Protein AF-A0ABD3C041-F1 (afdb_monomer)

Radius of gyration: 33.06 Å; Cα contacts (8 Å, |Δi|>4): 296; chains: 1; bounding box: 110×85×86 Å

Mean predicted aligned error: 18.18 Å

Foldseek 3Di:
DPPVVVCVVVVVCVCVVVVVVVVVVVCCVVPADDDDDVLLPDPDFQLDDDQDDPPDDDDCPVVVVVVVVVVVVVVVVVCVVVVVPPDPDDPVVVVVVPPPPPPPPDDPDDDPPPPDDDPDPPDDDDDDPPDDPPPPDDPVLLVVLLVVLVVPLQAAEEELDADDPQSVLVVVCVDPPNPVCVSNYHYDPGLQVGQEYEHRDWAWQVCLSSVLSSVVNHGPPHAYEDFEQCQCQNHVCNPDPPTTDGHNCVRDPHDYYQYDPHDHNVSVVVRSVVVSVVSSPDNPVVVVVVPDDPPDDDDDDDDDDDDDPRNSPPPPCVVVDDPPPPDPPPVPVVPVPDDDDDDDDDD

Solvent-accessible surface area (backbone atoms only — not comparable to full-atom values): 21945 Å² total; per-residue (Å²): 145,72,82,64,68,77,47,48,60,54,51,52,50,52,50,52,66,51,45,54,58,54,49,51,54,51,50,49,65,70,69,52,82,81,79,86,50,80,70,60,71,48,96,66,65,81,34,65,83,90,59,69,83,88,84,71,86,75,70,66,75,61,56,56,57,57,53,51,52,54,49,53,57,53,51,51,66,66,46,50,65,57,69,73,63,76,70,95,80,69,85,69,66,77,68,75,78,74,80,89,82,79,90,85,77,89,88,90,82,88,80,86,86,79,85,83,86,76,94,62,80,69,82,82,69,79,81,76,80,87,67,82,83,75,73,85,77,46,74,67,60,51,54,54,42,50,51,55,27,51,53,52,54,44,57,40,18,32,29,73,49,63,67,40,78,34,27,57,42,54,52,48,26,72,32,88,87,63,37,38,54,82,65,34,38,51,74,22,79,40,32,68,72,12,33,28,40,46,42,19,22,56,43,33,63,82,46,46,62,22,53,47,45,37,62,66,38,29,45,85,78,64,47,29,34,28,35,17,32,27,18,61,53,14,40,90,46,49,80,82,50,91,54,54,42,62,17,45,64,82,73,46,78,63,75,46,82,37,78,31,89,65,42,54,53,70,56,53,53,50,48,50,53,52,46,37,58,52,46,64,69,55,58,73,70,64,54,70,70,65,52,83,76,88,82,83,82,90,80,91,80,90,76,82,85,76,77,78,89,76,78,58,70,81,82,58,61,81,81,67,57,72,81,71,96,76,74,84,66,75,76,64,73,68,72,75,77,76,85,81,82,91,78,80,90,88,136

Secondary structure (DSSP, 8-state):
--SSHHHHHHHHHHHHHHHHHHHHHHHHHHHS-----TGGGSS-SSSSPP-S-S-----THHHHHHHHHHHHHHHHHHHHHHHTSS----GGGGSSSSSSSSSS-S-SSS-SSS-SS-----TTPPPP--S-------HHHHHHHHHHHHHHHHS--EE--B-STHHHHHHHHHSTTT-GGGGT-PPBSSTTT-SEEEEESPPBTTTHHHHHHHHHHSPSS-EEEEESHHHHT-GGGGTT-SSB-S-GGGTS--SEEE--SSPPHHHHHHHHHHHHHHHTT--HHHHHHTS--------------PPPS--S----TTS-PPP-S----TTSSSSSSS---------

InterPro domains:
  IPR000440 NADH:ubiquinone/plastoquinone oxidoreductase, chain 3 [PF00507] (23-104)
  IPR006137 NADH:ubiquinone oxidoreductase-like, 20kDa subunit [PF01058] (169-275)
  IPR006138 NADH-ubiquinone oxidoreductase, 20 Kd subunit [MF_01356] (129-280)
  IPR006138 NADH-ubiquinone oxidoreductase, 20 Kd subunit [PS01150] (247-263)
  IPR006138 NADH-ubiquinone oxidoreductase, 20 Kd subunit [TIGR01957] (139-281)
  IPR038430 NADH:ubiquinone oxidoreductase, subunit 3 superfamily [G3DSA:1.20.58.1610] (1-109)

Sequence (347 aa):
MFLLYEYDIFWTFLIISSLIPILAFFISGILAPIRKGPEKLSSYESGIEPMSDAWLQFRIRYYMFALVFVVFDVDTIFLYPWAMSFDVLGVSVFIEAGSIGVVLAPEYSDNKKKREKKIEKVMNSTEFPLLDRMAEISVISTTLNDLSNWSRLSSLWPLLYGTSCFFIEFASLIGSRFDFDRYGLVPGSSPRQADLILTAGTVTMKMAPSLVRLYEQMPEPKYVIAMGACTITGGMFSTDSYSTVRGVDKLIPVDVYLPGCPPKPEAVIDAITKLRKKISREIYEDRIRSQQANRCFTTNHKFLIGRSMNNGNYDQRFLYQPPSTSEIITKTFFKYKSSVSSQELVN

Structure (mmCIF, N/CA/C/O backbone):
data_AF-A0ABD3C041-F1
#
_entry.id   AF-A0ABD3C041-F1
#
loop_
_atom_site.group_PDB
_atom_site.id
_atom_site.type_symbol
_atom_site.label_atom_id
_atom_site.label_alt_id
_atom_site.label_comp_id
_atom_site.label_asym_id
_atom_site.label_entity_id
_atom_site.label_seq_id
_atom_site.pdbx_PDB_ins_code
_atom_site.Cartn_x
_atom_site.Cartn_y
_atom_site.Cartn_z
_atom_site.occupancy
_atom_site.B_iso_or_equiv
_atom_site.auth_seq_id
_atom_site.auth_comp_id
_atom_site.auth_asym_id
_atom_site.auth_atom_id
_atom_site.pdbx_PDB_model_num
ATOM 1 N N . MET A 1 1 ? -59.342 18.226 19.710 1.00 50.34 1 MET A N 1
ATOM 2 C CA . MET A 1 1 ? -58.202 17.580 20.398 1.00 50.34 1 MET A CA 1
ATOM 3 C C . MET A 1 1 ? -57.900 16.223 19.747 1.00 50.34 1 MET A C 1
ATOM 5 O O . MET A 1 1 ? -57.919 15.213 20.423 1.00 50.34 1 MET A O 1
ATOM 9 N N . PHE A 1 2 ? -57.685 16.184 18.423 1.00 50.22 2 PHE A N 1
ATOM 10 C CA . PHE A 1 2 ? -57.447 14.935 17.664 1.00 50.22 2 PHE A CA 1
ATOM 11 C C . PHE A 1 2 ? -56.412 15.089 16.526 1.00 50.22 2 PHE A C 1
ATOM 13 O O . PHE A 1 2 ? -56.090 14.109 15.876 1.00 50.22 2 PHE A O 1
ATOM 20 N N . LEU A 1 3 ? -55.848 16.287 16.308 1.00 55.06 3 LEU A N 1
ATOM 21 C CA . LEU A 1 3 ? -54.934 16.572 15.185 1.00 55.06 3 LEU A CA 1
ATOM 22 C C . LEU A 1 3 ? -53.435 16.475 15.526 1.00 55.06 3 LEU A C 1
ATOM 24 O O . LEU A 1 3 ? -52.605 16.681 14.652 1.00 55.06 3 LEU A O 1
ATOM 28 N N . LEU A 1 4 ? -53.067 16.188 16.780 1.00 56.75 4 LEU A N 1
ATOM 29 C CA . LEU A 1 4 ? -51.654 16.056 17.175 1.00 56.75 4 LEU A CA 1
ATOM 30 C C . LEU A 1 4 ? -51.144 14.607 17.120 1.00 56.75 4 LEU A C 1
ATOM 32 O O . LEU A 1 4 ? -49.948 14.401 16.961 1.00 56.75 4 LEU A O 1
ATOM 36 N N . TYR A 1 5 ? -52.039 13.614 17.165 1.00 61.41 5 TYR A N 1
ATOM 37 C CA . TYR A 1 5 ? -51.657 12.196 17.211 1.00 61.41 5 TYR A CA 1
ATOM 38 C C . TYR A 1 5 ? -51.121 11.674 15.864 1.00 61.41 5 TYR A C 1
ATOM 40 O O . TYR A 1 5 ? -50.285 10.777 15.832 1.00 61.41 5 TYR A O 1
ATOM 48 N N . GLU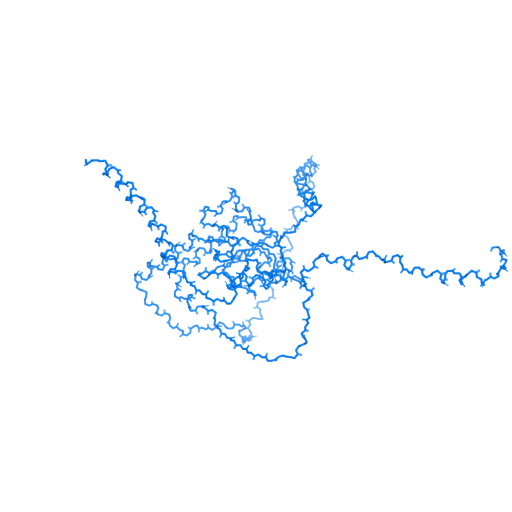 A 1 6 ? -51.542 12.266 14.739 1.00 62.31 6 GLU A N 1
ATOM 49 C CA . GLU A 1 6 ? -51.023 11.911 13.405 1.00 62.31 6 GLU A CA 1
ATOM 50 C C . GLU A 1 6 ? -49.579 12.393 13.180 1.00 62.31 6 GLU A C 1
ATOM 52 O O . GLU A 1 6 ? -48.851 11.808 12.379 1.00 62.31 6 GLU A O 1
ATOM 57 N N . TYR A 1 7 ? -49.125 13.406 13.927 1.00 70.69 7 TYR A N 1
ATOM 58 C CA . TYR A 1 7 ? -47.752 13.910 13.852 1.00 70.69 7 TYR A CA 1
ATOM 59 C C . TYR A 1 7 ? -46.801 13.244 14.857 1.00 70.69 7 TYR A C 1
ATOM 61 O O . TYR A 1 7 ? -45.589 13.347 14.679 1.00 70.69 7 TYR A O 1
ATOM 69 N N . ASP A 1 8 ? -47.298 12.518 15.864 1.00 75.75 8 ASP A N 1
ATOM 70 C CA . ASP A 1 8 ? -46.444 11.798 16.825 1.00 75.75 8 ASP A CA 1
ATOM 71 C C . ASP A 1 8 ? -45.598 10.719 16.135 1.00 75.75 8 ASP A C 1
ATOM 73 O O . ASP A 1 8 ? -44.418 10.542 16.443 1.00 75.75 8 ASP A O 1
ATOM 77 N N . ILE A 1 9 ? -46.158 10.039 15.130 1.00 80.00 9 ILE A N 1
ATOM 78 C CA . ILE A 1 9 ? -45.423 9.055 14.319 1.00 80.00 9 ILE A CA 1
ATOM 79 C C . ILE A 1 9 ? -44.320 9.746 13.501 1.00 80.00 9 ILE A C 1
ATOM 81 O O . ILE A 1 9 ? -43.208 9.236 13.387 1.00 80.00 9 ILE A O 1
ATOM 85 N N . PHE A 1 10 ? -44.592 10.942 12.977 1.00 82.19 10 PHE A N 1
ATOM 86 C CA . PHE A 1 10 ? -43.601 11.729 12.246 1.00 82.19 10 PHE A CA 1
ATOM 87 C C . PHE A 1 10 ? -42.461 12.204 13.160 1.00 82.19 10 PHE A C 1
ATOM 89 O O . PHE A 1 10 ? -41.290 12.055 12.812 1.00 82.19 10 PHE A O 1
ATOM 96 N N . TRP A 1 11 ? -42.775 12.715 14.355 1.00 83.38 11 TRP A N 1
ATOM 97 C CA . TRP A 1 11 ? -41.770 13.165 15.323 1.00 83.38 11 TRP A CA 1
ATOM 98 C C . TRP A 1 11 ? -40.943 12.016 15.894 1.00 83.38 11 TRP A C 1
ATOM 100 O O . TRP A 1 11 ? -39.727 12.145 16.008 1.00 83.38 11 TRP A O 1
ATOM 110 N N . THR A 1 12 ? -41.562 10.874 16.199 1.00 84.88 12 THR A N 1
ATOM 111 C CA . THR A 1 12 ? -40.830 9.678 16.645 1.00 84.88 12 THR A CA 1
ATOM 112 C C . THR A 1 12 ? -39.899 9.154 15.555 1.00 84.88 12 THR A C 1
ATOM 114 O O . THR A 1 12 ? -38.737 8.867 15.842 1.00 84.88 12 THR A O 1
ATOM 117 N N . PHE A 1 13 ? -40.345 9.117 14.296 1.00 84.44 13 PHE A N 1
ATOM 118 C CA . PHE A 1 13 ? -39.495 8.741 13.167 1.00 84.44 13 PHE A CA 1
ATOM 119 C C . PHE A 1 13 ? -38.336 9.727 12.957 1.00 84.44 13 PHE A C 1
ATOM 121 O O . PHE A 1 13 ? -37.200 9.303 12.754 1.00 84.44 13 PHE A O 1
ATOM 128 N N . LEU A 1 14 ? -38.583 11.036 13.071 1.00 86.56 14 LEU A N 1
ATOM 129 C CA . LEU A 1 14 ? -37.559 12.078 12.931 1.00 86.56 14 LEU A CA 1
ATOM 130 C C . LEU A 1 14 ? -36.522 12.010 14.062 1.00 86.56 14 LEU A C 1
ATOM 132 O O . LEU A 1 14 ? -35.322 12.116 13.805 1.00 86.56 14 LEU A O 1
ATOM 136 N N . ILE A 1 15 ? -36.963 11.760 15.298 1.00 89.88 15 ILE A N 1
ATOM 137 C CA . ILE A 1 15 ? -36.075 11.560 16.448 1.00 89.88 15 ILE A CA 1
ATOM 138 C C . ILE A 1 15 ? -35.223 10.309 16.242 1.00 89.88 15 ILE A C 1
ATOM 140 O O . ILE A 1 15 ? -34.007 10.397 16.370 1.00 89.88 15 ILE A O 1
ATOM 144 N N . ILE A 1 16 ? -35.813 9.171 15.867 1.00 88.69 16 ILE A N 1
ATOM 145 C CA . ILE A 1 16 ? -35.070 7.922 15.633 1.00 88.69 16 ILE A CA 1
ATOM 146 C C . ILE A 1 16 ? -34.082 8.087 14.467 1.00 88.69 16 ILE A C 1
ATOM 148 O O . ILE A 1 16 ? -32.908 7.744 14.603 1.00 88.69 16 ILE A O 1
ATOM 152 N N . SER A 1 17 ? -34.519 8.678 13.352 1.00 86.31 17 SER A N 1
ATOM 153 C CA . SER A 1 17 ? -33.684 8.914 12.168 1.00 86.31 17 SER A CA 1
ATOM 154 C C . SER A 1 17 ? -32.540 9.896 12.422 1.00 86.31 17 SER A C 1
ATOM 156 O O . SER A 1 17 ? -31.523 9.811 11.740 1.00 86.31 17 SER A O 1
ATOM 158 N N . SER A 1 18 ? -32.689 10.823 13.370 1.00 88.50 18 SER A N 1
ATOM 159 C CA . SER A 1 18 ? -31.629 11.746 13.794 1.00 88.50 18 SER A CA 1
ATOM 160 C C . SER A 1 18 ? -30.710 11.114 14.847 1.00 88.50 18 SER A C 1
ATOM 162 O O . SER A 1 18 ? -29.492 11.279 14.804 1.00 88.50 18 SER A O 1
ATOM 164 N N . LEU A 1 19 ? -31.264 10.315 15.762 1.00 92.81 19 LEU A N 1
ATOM 165 C CA . LEU A 1 19 ? -30.516 9.674 16.841 1.00 92.81 19 LEU A CA 1
ATOM 166 C C . LEU A 1 19 ? -29.529 8.628 16.312 1.00 92.81 19 LEU A C 1
ATOM 168 O O . LEU A 1 19 ? -28.408 8.555 16.805 1.00 92.81 19 LEU A O 1
ATOM 172 N N . ILE A 1 20 ? -29.920 7.842 15.303 1.00 87.94 20 ILE A N 1
ATOM 173 C CA . ILE A 1 20 ? -29.072 6.797 14.707 1.00 87.94 20 ILE A CA 1
ATOM 174 C C . ILE A 1 20 ? -27.725 7.355 14.200 1.00 87.94 20 ILE A C 1
ATOM 176 O O . ILE A 1 20 ? -26.688 6.852 14.641 1.00 87.94 20 ILE A O 1
ATOM 180 N N . PRO A 1 21 ? -27.672 8.390 13.335 1.00 83.25 21 PRO A N 1
ATOM 181 C CA . PRO A 1 21 ? -26.401 8.947 12.881 1.00 83.25 21 PRO A CA 1
ATOM 182 C C . PRO A 1 21 ? -25.626 9.623 14.017 1.00 83.25 21 PRO A C 1
ATOM 184 O O . PRO A 1 21 ? -24.414 9.439 14.101 1.00 83.25 21 PRO A O 1
ATOM 187 N N . ILE A 1 22 ? -26.295 10.340 14.931 1.00 90.06 22 ILE A N 1
ATOM 188 C CA . ILE A 1 22 ? -25.631 10.977 16.083 1.00 90.06 22 ILE A CA 1
ATOM 189 C C . ILE A 1 22 ? -24.928 9.926 16.948 1.00 90.06 22 ILE A C 1
ATOM 191 O O . ILE A 1 22 ? -23.762 10.093 17.311 1.00 90.06 22 ILE A O 1
ATOM 195 N N . LEU A 1 23 ? -25.612 8.820 17.241 1.00 88.62 23 LEU A N 1
ATOM 196 C CA . LEU A 1 23 ? -25.070 7.723 18.032 1.00 88.62 23 LEU A CA 1
ATOM 197 C C . LEU A 1 23 ? -23.920 7.022 17.296 1.00 88.62 23 LEU A C 1
ATOM 199 O O . LEU A 1 23 ? -22.900 6.730 17.915 1.00 88.62 23 LEU A O 1
ATOM 203 N N . ALA A 1 24 ? -24.036 6.811 15.982 1.00 79.81 24 ALA A N 1
ATOM 204 C CA . ALA A 1 24 ? -22.970 6.226 15.169 1.00 79.81 24 ALA A CA 1
ATOM 205 C C . ALA A 1 24 ? -21.692 7.088 15.183 1.00 79.81 24 ALA A C 1
ATOM 207 O O . ALA A 1 24 ? -20.600 6.565 15.413 1.00 79.81 24 ALA A O 1
ATOM 208 N N . PHE A 1 25 ? -21.820 8.411 15.025 1.00 80.31 25 PHE A N 1
ATOM 209 C CA . PHE A 1 25 ? -20.687 9.338 15.125 1.00 80.31 25 PHE A CA 1
ATOM 210 C C . PHE A 1 25 ? -20.085 9.369 16.535 1.00 80.31 25 PHE A C 1
ATOM 212 O O . PHE A 1 25 ? -18.862 9.385 16.678 1.00 80.31 25 PHE A O 1
ATOM 219 N N . PHE A 1 26 ? -20.920 9.333 17.578 1.00 87.12 26 PHE A N 1
ATOM 220 C CA . PHE A 1 26 ? -20.460 9.352 18.968 1.00 87.12 26 PHE A CA 1
ATOM 221 C C . PHE A 1 26 ? -19.706 8.067 19.348 1.00 87.12 26 PHE A C 1
ATOM 223 O O . PHE A 1 26 ? -18.612 8.132 19.908 1.00 87.12 26 PHE A O 1
ATOM 230 N N . ILE A 1 27 ? -20.242 6.899 18.978 1.00 80.81 27 ILE A N 1
ATOM 231 C CA . ILE A 1 27 ? -19.600 5.593 19.193 1.00 80.81 27 ILE A CA 1
ATOM 232 C C . ILE A 1 27 ? -18.288 5.517 18.410 1.00 80.81 27 ILE A C 1
ATOM 234 O O . ILE A 1 27 ? -17.272 5.117 18.975 1.00 80.81 27 ILE A O 1
ATOM 238 N N . SER A 1 28 ? -18.274 5.954 17.146 1.00 71.88 28 SER A N 1
ATOM 239 C CA . SER A 1 28 ? -17.042 6.001 16.355 1.00 71.88 28 SER A CA 1
ATOM 240 C C . SER A 1 28 ? -15.997 6.920 16.987 1.00 71.88 28 SER A C 1
ATOM 242 O O . SER A 1 28 ? -14.820 6.578 16.977 1.00 71.88 28 SER A O 1
ATOM 244 N N . GLY A 1 29 ? -16.398 8.061 17.553 1.00 70.88 29 GLY A N 1
ATOM 245 C CA . GLY A 1 29 ? -15.483 8.980 18.233 1.00 70.88 29 GLY A CA 1
ATOM 246 C C . GLY A 1 29 ? -14.856 8.397 19.504 1.00 70.88 29 GLY A C 1
ATOM 247 O O . GLY A 1 29 ? -13.710 8.718 19.811 1.00 70.88 29 GLY A O 1
ATOM 248 N N . ILE A 1 30 ? -15.581 7.531 20.220 1.00 76.94 30 ILE A N 1
ATOM 249 C CA . ILE A 1 30 ? -15.109 6.890 21.459 1.00 76.94 30 ILE A CA 1
ATOM 250 C C . ILE A 1 30 ? -14.284 5.629 21.177 1.00 76.94 30 ILE A C 1
ATOM 252 O O . ILE A 1 30 ? -13.261 5.421 21.827 1.00 76.94 30 ILE A O 1
ATOM 256 N N . LEU A 1 31 ? -14.715 4.781 20.236 1.00 67.00 31 LEU A N 1
ATOM 257 C CA . LEU A 1 31 ? -14.040 3.514 19.929 1.00 67.00 31 LEU A CA 1
ATOM 258 C C . LEU A 1 31 ? -12.846 3.680 18.983 1.00 67.00 31 LEU A C 1
ATOM 260 O O . LEU A 1 31 ? -11.986 2.799 18.958 1.00 67.00 31 LEU A O 1
ATOM 264 N N . ALA A 1 32 ? -12.776 4.760 18.195 1.00 63.62 32 ALA A N 1
ATOM 265 C CA . ALA A 1 32 ? -11.677 4.944 17.257 1.00 63.62 32 ALA A CA 1
ATOM 266 C C . ALA A 1 32 ? -10.337 5.066 18.008 1.00 63.62 32 ALA A C 1
ATOM 268 O O . ALA A 1 32 ? -10.164 5.970 18.829 1.00 63.62 32 ALA A O 1
ATOM 269 N N . PRO A 1 33 ? -9.344 4.210 17.713 1.00 54.22 33 PRO A N 1
ATOM 270 C CA . PRO A 1 33 ? -8.029 4.312 18.326 1.00 54.22 33 PRO A CA 1
ATOM 271 C C . PRO A 1 33 ? -7.309 5.581 17.836 1.00 54.22 33 PRO A C 1
ATOM 273 O O . PRO A 1 33 ? -6.791 5.662 16.718 1.00 54.22 33 PRO A O 1
ATOM 276 N N . ILE A 1 34 ? -7.248 6.610 18.686 1.00 55.69 34 ILE A N 1
ATOM 277 C CA . ILE A 1 34 ? -6.547 7.865 18.385 1.00 55.69 34 ILE A CA 1
ATOM 278 C C . ILE A 1 34 ? -5.076 7.733 18.796 1.00 55.69 34 ILE A C 1
ATOM 280 O O . ILE A 1 34 ? -4.665 8.154 19.877 1.00 55.69 34 ILE A O 1
ATOM 284 N N . ARG A 1 35 ? -4.242 7.186 17.906 1.00 60.03 35 ARG A N 1
ATOM 285 C CA . ARG A 1 35 ? -2.782 7.319 18.038 1.00 60.03 35 ARG A CA 1
ATOM 286 C C . ARG A 1 35 ? -2.351 8.713 17.575 1.00 60.03 35 ARG A C 1
ATOM 288 O O . ARG A 1 35 ? -2.645 9.111 16.447 1.00 60.03 35 ARG A O 1
ATOM 295 N N . LYS A 1 36 ? -1.657 9.453 18.443 1.00 51.62 36 LYS A N 1
ATOM 296 C CA . LYS A 1 36 ? -1.106 10.789 18.163 1.00 51.62 36 LYS A CA 1
ATOM 297 C C . LYS A 1 36 ? 0.370 10.659 17.777 1.00 51.62 36 LYS A C 1
ATOM 299 O O . LYS A 1 36 ? 1.235 10.641 18.644 1.00 51.62 36 LYS A O 1
ATOM 304 N N . GLY A 1 37 ? 0.651 10.516 16.483 1.00 62.06 37 GLY A N 1
ATOM 305 C CA . GLY A 1 37 ? 1.996 10.721 15.935 1.00 62.06 37 GLY A CA 1
ATOM 306 C C . GLY A 1 37 ? 2.179 12.187 15.516 1.00 62.06 37 GLY A C 1
ATOM 307 O O . GLY A 1 37 ? 1.192 12.801 15.106 1.00 62.06 37 GLY A O 1
ATOM 308 N N . PRO A 1 38 ? 3.397 12.761 15.587 1.00 62.34 38 PRO A N 1
ATOM 309 C CA . PRO A 1 38 ? 3.654 14.129 15.114 1.00 62.34 38 PRO A CA 1
ATOM 310 C C . PRO A 1 38 ? 3.317 14.284 13.626 1.00 62.34 38 PRO A C 1
ATOM 312 O O . PRO A 1 38 ? 2.830 15.318 13.182 1.00 62.34 38 PRO A O 1
ATOM 315 N N . GLU A 1 39 ? 3.512 13.210 12.873 1.00 64.06 39 GLU A N 1
ATOM 316 C CA . GLU A 1 39 ? 3.311 13.154 11.437 1.00 64.06 39 GLU A CA 1
ATOM 317 C C . GLU A 1 39 ? 1.793 13.203 11.084 1.00 64.06 39 GLU A C 1
ATOM 319 O O . GLU A 1 39 ? 1.374 14.001 10.239 1.00 64.06 39 GLU A O 1
ATOM 324 N N . LYS A 1 40 ? 0.932 12.537 11.874 1.00 59.50 40 LYS A N 1
ATOM 325 C CA . LYS A 1 40 ? -0.544 12.578 11.763 1.00 59.50 40 LYS A CA 1
ATOM 326 C C . LYS A 1 40 ? -1.165 13.949 12.081 1.00 59.50 40 LYS A C 1
ATOM 328 O O . LYS A 1 40 ? -2.337 14.168 11.795 1.00 59.50 40 LYS A O 1
ATOM 333 N N . LEU A 1 41 ? -0.425 14.876 12.692 1.00 59.94 41 LEU A N 1
ATOM 334 C CA . LEU A 1 41 ? -0.890 16.250 12.943 1.00 59.94 41 LEU A CA 1
ATOM 335 C C . LEU A 1 41 ? -0.535 17.212 11.802 1.00 59.94 41 LEU A C 1
ATOM 337 O O . LEU A 1 41 ? -1.017 18.342 11.791 1.00 59.94 41 LEU A O 1
ATOM 341 N N . SER A 1 42 ? 0.267 16.776 10.828 1.00 65.12 42 SER A N 1
ATOM 342 C CA . SER A 1 42 ? 0.610 17.597 9.668 1.00 65.12 42 SER A CA 1
ATOM 343 C C . SER A 1 42 ? -0.560 17.673 8.679 1.00 65.12 42 SER A C 1
ATOM 345 O O . SER A 1 42 ? -1.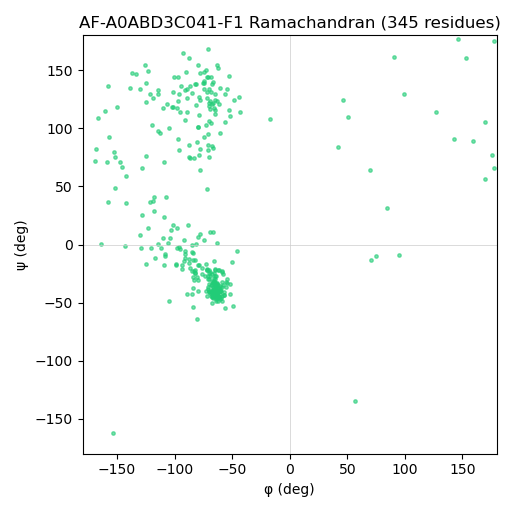228 16.675 8.435 1.00 65.12 42 SER A O 1
ATOM 347 N N . SER A 1 43 ? -0.837 18.843 8.099 1.00 50.16 43 SER A N 1
ATOM 348 C CA . SER A 1 43 ? -2.011 19.088 7.234 1.00 50.16 43 SER A CA 1
ATOM 349 C C . SER A 1 43 ? -1.989 18.377 5.868 1.00 50.16 43 SER A C 1
ATOM 351 O O . SER A 1 43 ? -2.776 18.728 4.995 1.00 50.16 43 SER A O 1
ATOM 353 N N . TYR A 1 44 ? -1.068 17.442 5.630 1.00 57.12 44 TYR A N 1
ATOM 354 C CA . TYR A 1 44 ? -0.699 17.007 4.284 1.00 57.12 44 TYR A CA 1
ATOM 355 C C . TYR A 1 44 ? -1.069 15.549 3.990 1.00 57.12 44 TYR A C 1
ATOM 357 O O . TYR A 1 44 ? -0.733 14.683 4.787 1.00 57.12 44 TYR A O 1
ATOM 365 N N . GLU A 1 45 ? -1.689 15.278 2.833 1.00 60.56 45 GLU A N 1
ATOM 366 C CA . GLU A 1 45 ? -2.247 13.958 2.462 1.00 60.56 45 GLU A CA 1
ATOM 367 C C . GLU A 1 45 ? -1.463 13.188 1.374 1.00 60.56 45 GLU A C 1
ATOM 369 O O . GLU A 1 45 ? -1.749 12.024 1.127 1.00 60.56 45 GLU A O 1
ATOM 374 N N . SER A 1 46 ? -0.465 13.795 0.720 1.00 58.84 46 SER A N 1
ATOM 375 C CA . SER A 1 46 ? 0.225 13.224 -0.465 1.00 58.84 46 SER A CA 1
ATOM 376 C C . SER A 1 46 ? 1.653 12.684 -0.173 1.00 58.84 46 SER A C 1
ATOM 378 O O . SER A 1 46 ? 2.370 12.218 -1.054 1.00 58.84 46 SER A O 1
ATOM 380 N N . GLY A 1 47 ? 2.113 12.743 1.084 1.00 56.41 47 GLY A N 1
ATOM 381 C CA . GLY A 1 47 ? 3.457 12.299 1.500 1.00 56.41 47 GLY A CA 1
ATOM 382 C C . GLY A 1 47 ? 4.649 13.213 1.134 1.00 56.41 47 GLY A C 1
ATOM 383 O O . GLY A 1 47 ? 5.756 12.993 1.617 1.00 56.41 47 GLY A O 1
ATOM 384 N N . ILE A 1 48 ? 4.479 14.242 0.305 1.00 64.00 48 ILE A N 1
ATOM 385 C CA . ILE A 1 48 ? 5.469 15.303 0.012 1.00 64.00 48 ILE A CA 1
ATOM 386 C C . ILE A 1 48 ? 5.250 16.514 0.955 1.00 64.00 48 ILE A C 1
ATOM 388 O O . ILE A 1 48 ? 4.252 16.587 1.644 1.00 64.00 48 ILE A O 1
ATOM 392 N N . GLU A 1 49 ? 6.168 17.466 1.102 1.00 55.94 49 GLU A N 1
ATOM 393 C CA . GLU A 1 49 ? 5.866 18.700 1.858 1.00 55.94 49 GLU A CA 1
ATOM 394 C C . GLU A 1 49 ? 5.275 19.765 0.915 1.00 55.94 49 GLU A C 1
ATOM 396 O O . GLU A 1 49 ? 5.800 19.943 -0.188 1.00 55.94 49 GLU A O 1
ATOM 401 N N . PRO A 1 50 ? 4.177 20.461 1.283 1.00 48.16 50 PRO A N 1
ATOM 402 C CA . PRO A 1 50 ? 3.570 21.473 0.423 1.00 48.16 50 PRO A CA 1
ATOM 403 C C . PRO A 1 50 ? 4.506 22.678 0.315 1.00 48.16 50 PRO A C 1
ATOM 405 O O . PRO A 1 50 ? 4.989 23.189 1.322 1.00 48.16 50 PRO A O 1
ATOM 408 N N . MET A 1 51 ? 4.751 23.143 -0.908 1.00 51.53 51 MET A N 1
ATOM 409 C CA . MET A 1 51 ? 5.738 24.190 -1.187 1.00 51.53 51 MET A CA 1
ATOM 410 C C . MET A 1 51 ? 5.164 25.459 -1.847 1.00 51.53 51 MET A C 1
ATOM 412 O O . MET A 1 51 ? 5.922 26.397 -2.083 1.00 51.53 51 MET A O 1
ATOM 416 N N . SER A 1 52 ? 3.867 25.494 -2.174 1.00 52.94 52 SER A N 1
ATOM 417 C CA . SER A 1 52 ? 3.101 26.671 -2.648 1.00 52.94 52 SER A CA 1
ATOM 418 C C . SER A 1 52 ? 1.645 26.277 -2.978 1.00 52.94 52 SER A C 1
ATOM 420 O O . SER A 1 52 ? 1.296 25.097 -2.893 1.00 52.94 52 SER A O 1
ATOM 422 N N . ASP A 1 53 ? 0.800 27.257 -3.333 1.00 49.25 53 ASP A N 1
ATOM 423 C CA . ASP A 1 53 ? -0.599 27.060 -3.744 1.00 49.25 53 ASP A CA 1
ATOM 424 C C . ASP A 1 53 ? -0.738 26.172 -4.997 1.00 49.25 53 ASP A C 1
ATOM 426 O O . ASP A 1 53 ? -0.053 26.349 -6.002 1.00 49.25 53 ASP A O 1
ATOM 430 N N . ALA A 1 54 ? -1.680 25.224 -4.950 1.00 53.34 54 ALA A N 1
ATOM 431 C CA . ALA A 1 54 ? -1.855 24.145 -5.931 1.00 53.34 54 ALA A CA 1
ATOM 432 C C . ALA A 1 54 ? -2.542 24.552 -7.256 1.00 53.34 54 ALA A C 1
ATOM 434 O O . ALA A 1 54 ? -2.871 23.694 -8.077 1.00 53.34 54 ALA A O 1
ATOM 435 N N . TRP A 1 55 ? -2.762 25.847 -7.491 1.00 41.44 55 TRP A N 1
ATOM 436 C CA . TRP A 1 55 ? -3.392 26.353 -8.713 1.00 41.44 55 TRP A CA 1
ATOM 437 C C . TRP A 1 55 ? -2.355 26.590 -9.814 1.00 41.44 55 TRP A C 1
ATOM 439 O O . TRP A 1 55 ? -2.004 27.725 -10.130 1.00 41.44 55 TRP A O 1
ATOM 449 N N . LEU A 1 56 ? -1.873 25.506 -10.429 1.00 51.34 56 LEU A N 1
ATOM 450 C CA . LEU A 1 56 ? -1.022 25.586 -11.618 1.00 51.34 56 LEU A CA 1
ATOM 451 C C . LEU A 1 56 ? -1.838 25.288 -12.884 1.00 51.34 56 LEU A C 1
ATOM 453 O O . LEU A 1 56 ? -2.359 24.187 -13.066 1.00 51.34 56 LEU A O 1
ATOM 457 N N . GLN A 1 57 ? -1.931 26.256 -13.798 1.00 48.47 57 GLN A N 1
ATOM 458 C CA . GLN A 1 57 ? -2.500 26.026 -15.128 1.00 48.47 57 GLN A CA 1
ATOM 459 C C . GLN A 1 57 ? -1.526 25.197 -15.975 1.00 48.47 57 GLN A C 1
ATOM 461 O O . GLN A 1 57 ? -0.541 25.711 -16.511 1.00 48.47 57 GLN A O 1
ATOM 466 N N . PHE A 1 58 ? -1.807 23.904 -16.133 1.00 52.38 58 PHE A N 1
ATOM 467 C CA . PHE A 1 58 ? -1.048 23.056 -17.047 1.00 52.38 58 PHE A CA 1
ATOM 468 C C . PHE A 1 58 ? -1.287 23.490 -18.499 1.00 52.38 58 PHE A C 1
ATOM 470 O O . PHE A 1 58 ? -2.410 23.498 -19.003 1.00 52.38 58 PHE A O 1
ATOM 477 N N . ARG A 1 59 ? -0.210 23.844 -19.207 1.00 62.47 59 ARG A N 1
ATOM 478 C CA . ARG A 1 59 ? -0.254 24.101 -20.653 1.00 62.47 59 ARG A CA 1
ATOM 479 C C . ARG A 1 59 ? -0.607 22.786 -21.365 1.00 62.47 59 ARG A C 1
ATOM 481 O O . ARG A 1 59 ? 0.193 21.855 -21.366 1.00 62.47 59 ARG A O 1
ATOM 488 N N . ILE A 1 60 ? -1.760 22.743 -22.035 1.00 68.12 60 ILE A N 1
ATOM 489 C CA . ILE A 1 60 ? -2.334 21.597 -22.785 1.00 68.12 60 ILE A CA 1
ATOM 490 C C . ILE A 1 60 ? -1.386 20.911 -23.790 1.00 68.12 60 ILE A C 1
ATOM 492 O O . ILE A 1 60 ? -1.632 19.783 -24.209 1.00 68.12 60 ILE A O 1
ATOM 496 N N . ARG A 1 61 ? -0.259 21.536 -24.144 1.00 68.06 61 ARG A N 1
ATOM 497 C CA . ARG A 1 61 ? 0.706 21.017 -25.125 1.00 68.06 61 ARG A CA 1
ATOM 498 C C . ARG A 1 61 ? 1.270 19.631 -24.772 1.00 68.06 61 ARG A C 1
ATOM 500 O O . ARG A 1 61 ? 1.619 18.897 -25.685 1.00 68.06 61 ARG A O 1
ATOM 507 N N . TYR A 1 62 ? 1.306 19.243 -23.495 1.00 65.06 62 TYR A N 1
ATOM 508 C CA . TYR A 1 62 ? 1.779 17.914 -23.074 1.00 65.06 62 TYR A CA 1
ATOM 509 C C . TYR A 1 62 ? 0.735 16.800 -23.239 1.00 65.06 62 TYR A C 1
ATOM 511 O O . TYR A 1 62 ? 1.100 15.656 -23.498 1.00 65.06 62 TYR A O 1
ATOM 519 N N . TYR A 1 63 ? -0.559 17.133 -23.168 1.00 73.25 63 TYR A N 1
ATOM 520 C CA . TYR A 1 63 ? -1.640 16.165 -23.385 1.00 73.25 63 TYR A CA 1
ATOM 521 C C . TYR A 1 63 ? -1.667 15.657 -24.826 1.00 73.25 63 TYR A C 1
ATOM 523 O O . TYR A 1 63 ? -1.975 14.493 -25.052 1.00 73.25 63 TYR A O 1
ATOM 531 N N . MET A 1 64 ? -1.286 16.500 -25.790 1.00 73.12 64 MET A N 1
ATOM 532 C CA . MET A 1 64 ? -1.228 16.112 -27.201 1.00 73.12 64 MET A CA 1
ATOM 533 C C . MET A 1 64 ? -0.216 14.990 -27.448 1.00 73.12 64 MET A C 1
ATOM 535 O O . MET A 1 64 ? -0.508 14.078 -28.210 1.00 73.12 64 MET A O 1
ATOM 539 N N . PHE A 1 65 ? 0.930 14.998 -26.759 1.00 74.06 65 PHE A N 1
ATOM 540 C CA . PHE A 1 65 ? 1.917 13.922 -26.886 1.00 74.06 65 PHE A CA 1
ATOM 541 C C . PHE A 1 65 ? 1.421 12.611 -26.270 1.00 74.06 65 PHE A C 1
ATOM 543 O O . PHE A 1 65 ? 1.576 11.561 -26.884 1.00 74.06 65 PHE A O 1
ATOM 550 N N . ALA A 1 66 ? 0.770 12.665 -25.103 1.00 72.12 66 ALA A N 1
ATOM 551 C CA . ALA A 1 66 ? 0.190 11.477 -24.476 1.00 72.12 66 ALA A CA 1
ATOM 552 C C . ALA A 1 66 ? -0.927 10.854 -25.335 1.00 72.12 66 ALA A C 1
ATOM 554 O O . ALA A 1 66 ? -0.977 9.637 -25.488 1.00 72.12 66 ALA A O 1
ATOM 555 N N . LEU A 1 67 ? -1.779 11.683 -25.948 1.00 78.69 67 LEU A N 1
ATOM 556 C CA . LEU A 1 67 ? -2.855 11.228 -26.836 1.00 78.69 67 LEU A CA 1
ATOM 557 C C . LEU A 1 67 ? -2.310 10.559 -28.103 1.00 78.69 67 LEU A C 1
ATOM 559 O O . LEU A 1 67 ? -2.834 9.536 -28.525 1.00 78.69 67 LEU A O 1
ATOM 563 N N . VAL A 1 68 ? -1.225 11.091 -28.670 1.00 80.88 68 VAL A N 1
ATOM 564 C CA . VAL A 1 68 ? -0.563 10.500 -29.841 1.00 80.88 68 VAL A CA 1
ATOM 565 C C . VAL A 1 68 ? -0.001 9.108 -29.528 1.00 80.88 68 VAL A C 1
ATOM 567 O O . VAL A 1 68 ? -0.171 8.201 -30.336 1.00 80.88 68 VAL A O 1
ATOM 570 N N . PHE A 1 69 ? 0.593 8.894 -28.348 1.00 76.56 69 PHE A N 1
ATOM 571 C CA . PHE A 1 69 ? 1.059 7.561 -27.940 1.00 76.56 69 PHE A CA 1
ATOM 572 C C . PHE A 1 69 ? -0.084 6.553 -27.779 1.00 76.56 69 PHE A C 1
ATOM 574 O O . PHE A 1 69 ? 0.051 5.420 -28.225 1.00 76.56 69 PHE A O 1
ATOM 581 N N . VAL A 1 70 ? -1.218 6.970 -27.207 1.00 81.81 70 VAL A N 1
ATOM 582 C CA . VAL A 1 70 ? -2.404 6.107 -27.066 1.00 81.81 70 VAL A CA 1
ATOM 583 C C . VAL A 1 70 ? -2.982 5.722 -28.431 1.00 81.81 70 VAL A C 1
ATOM 585 O O . VAL A 1 70 ? -3.414 4.588 -28.612 1.00 81.81 70 VAL A O 1
ATOM 588 N N . VAL A 1 71 ? -2.959 6.637 -29.405 1.00 84.12 71 VAL A N 1
ATOM 589 C CA . VAL A 1 71 ? -3.404 6.350 -30.777 1.00 84.12 71 VAL A CA 1
ATOM 590 C C . VAL A 1 71 ? -2.476 5.334 -31.454 1.00 84.12 71 VAL A C 1
ATOM 592 O O . VAL A 1 71 ? -2.962 4.336 -31.975 1.00 84.12 71 VAL A O 1
ATOM 595 N N . PHE A 1 72 ? -1.152 5.501 -31.354 1.00 70.81 72 PHE A N 1
ATOM 596 C CA . PHE A 1 72 ? -0.195 4.545 -31.931 1.00 70.81 72 PHE A CA 1
ATOM 597 C C . PHE A 1 72 ? -0.251 3.142 -31.290 1.00 70.81 72 PHE A C 1
ATOM 599 O O . PHE A 1 72 ? -0.079 2.139 -31.989 1.00 70.81 72 PHE A O 1
ATOM 606 N N . ASP A 1 73 ? -0.524 3.045 -29.986 1.00 69.44 73 ASP A N 1
ATOM 607 C CA . ASP A 1 73 ? -0.711 1.758 -29.291 1.00 69.44 73 ASP A CA 1
ATOM 608 C C . ASP A 1 73 ? -1.991 1.037 -29.750 1.00 69.44 73 ASP A C 1
ATOM 610 O O . ASP A 1 73 ? -2.030 -0.186 -29.879 1.00 69.44 73 ASP A O 1
ATOM 614 N N . VAL A 1 74 ? -3.049 1.792 -30.052 1.00 78.94 74 VAL A N 1
ATOM 615 C CA . VAL A 1 74 ? -4.287 1.231 -30.605 1.00 78.94 74 VAL A CA 1
ATOM 616 C C . VAL A 1 74 ? -4.087 0.799 -32.062 1.00 78.94 74 VAL A C 1
ATOM 618 O O . VAL A 1 74 ? -4.529 -0.287 -32.434 1.00 78.94 74 VAL A O 1
ATOM 621 N N . ASP A 1 75 ? -3.364 1.575 -32.872 1.00 67.31 75 ASP A N 1
ATOM 622 C CA . ASP A 1 75 ? -3.113 1.253 -34.285 1.00 67.31 75 ASP A CA 1
ATOM 623 C C . ASP A 1 75 ? -2.231 0.001 -34.463 1.00 67.31 75 ASP A C 1
ATOM 625 O O . ASP A 1 75 ? -2.435 -0.792 -35.387 1.00 67.31 75 ASP A O 1
ATOM 629 N N . THR A 1 76 ? -1.292 -0.247 -33.544 1.00 70.25 76 THR A N 1
ATOM 630 C CA . THR A 1 76 ? -0.455 -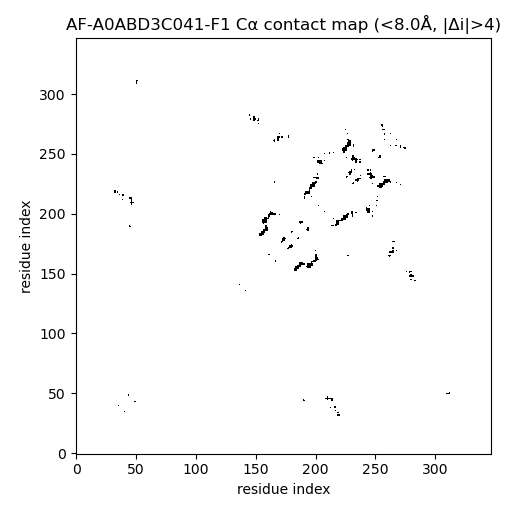1.463 -33.564 1.00 70.25 76 THR A CA 1
ATOM 631 C C . THR A 1 76 ? -1.246 -2.743 -33.276 1.00 70.25 76 THR A C 1
ATOM 633 O O . THR A 1 76 ? -0.958 -3.783 -33.875 1.00 70.25 76 THR A O 1
ATOM 636 N N . ILE A 1 77 ? -2.301 -2.676 -32.457 1.00 77.31 77 ILE A N 1
ATOM 637 C CA . ILE A 1 77 ? -3.224 -3.799 -32.210 1.00 77.31 77 ILE A CA 1
ATOM 638 C C . ILE A 1 77 ? -4.017 -4.177 -33.471 1.00 77.31 77 ILE A C 1
ATOM 640 O O . ILE A 1 77 ? -4.316 -5.355 -33.671 1.00 77.31 77 ILE A O 1
ATOM 644 N N . PHE A 1 78 ? -4.318 -3.217 -34.350 1.00 58.72 78 PHE A N 1
ATOM 645 C CA . PHE A 1 78 ? -5.043 -3.472 -35.601 1.00 58.72 78 PHE A CA 1
ATOM 646 C C . PHE A 1 78 ? -4.143 -3.925 -36.759 1.00 58.72 78 PHE A C 1
ATOM 648 O O . PHE A 1 78 ? -4.622 -4.601 -37.670 1.00 58.72 78 PHE A O 1
ATOM 655 N N . LEU A 1 79 ? -2.843 -3.622 -36.715 1.00 63.59 79 LEU A N 1
ATOM 656 C CA . LEU A 1 79 ? -1.871 -4.079 -37.717 1.00 63.59 79 LEU A CA 1
ATOM 657 C C . LEU A 1 79 ? -1.370 -5.510 -37.463 1.00 63.59 79 LEU A C 1
ATOM 659 O O . LEU A 1 79 ? -0.980 -6.204 -38.404 1.00 63.59 79 LEU A O 1
ATOM 663 N N . TYR A 1 80 ? -1.427 -5.983 -36.215 1.00 65.31 80 TYR A N 1
ATOM 664 C CA . TYR A 1 80 ? -0.965 -7.319 -35.825 1.00 65.31 80 TYR A CA 1
ATOM 665 C C . TYR A 1 80 ? -1.707 -8.480 -36.536 1.00 65.31 80 TYR A C 1
ATOM 667 O O . TYR A 1 80 ? -1.040 -9.388 -37.037 1.00 65.31 80 TYR A O 1
ATOM 675 N N . PRO A 1 81 ? -3.046 -8.457 -36.708 1.00 59.09 81 PRO A N 1
ATOM 676 C CA . PRO A 1 81 ? -3.773 -9.502 -37.441 1.00 59.09 81 PRO A CA 1
ATOM 677 C C . PRO A 1 81 ? -3.514 -9.501 -38.957 1.00 59.09 81 PRO A C 1
ATOM 679 O O . PRO A 1 81 ? -3.647 -10.541 -39.605 1.00 59.09 81 PRO A O 1
ATOM 682 N N . TRP A 1 82 ? -3.125 -8.354 -39.527 1.00 53.00 82 TRP A N 1
ATOM 683 C CA . TRP A 1 82 ? -2.777 -8.217 -40.947 1.00 53.00 82 TRP A CA 1
ATOM 684 C C . TRP A 1 82 ? -1.355 -8.715 -41.233 1.00 53.00 82 TRP A C 1
ATOM 686 O O . TRP A 1 82 ? -1.143 -9.428 -42.211 1.00 53.00 82 TRP A O 1
ATOM 696 N N . ALA A 1 83 ? -0.405 -8.434 -40.333 1.00 60.62 83 ALA A N 1
ATOM 697 C CA . ALA A 1 83 ? 0.952 -8.983 -40.389 1.00 60.62 83 ALA A CA 1
ATOM 698 C C . ALA A 1 83 ? 0.980 -10.514 -40.210 1.00 60.62 83 ALA A C 1
ATOM 700 O O . ALA A 1 83 ? 1.842 -11.183 -40.769 1.00 60.62 83 ALA A O 1
ATOM 701 N N . MET A 1 84 ? 0.017 -11.077 -39.473 1.00 66.56 84 MET A N 1
ATOM 702 C CA . MET A 1 84 ? -0.100 -12.524 -39.254 1.00 66.56 84 MET A CA 1
ATOM 703 C C . MET A 1 84 ? -0.848 -13.268 -40.381 1.00 66.56 84 MET A C 1
ATOM 705 O O . MET A 1 84 ? -0.867 -14.496 -40.378 1.00 66.56 84 MET A O 1
ATOM 709 N N . SER A 1 85 ? -1.447 -12.556 -41.349 1.00 60.06 85 SER A N 1
ATOM 710 C CA . SER A 1 85 ? -2.293 -13.155 -42.404 1.00 60.06 85 SER A CA 1
ATOM 711 C C . SER A 1 85 ? -1.696 -13.135 -43.822 1.00 60.06 85 SER A C 1
ATOM 713 O O . SER A 1 85 ? -2.362 -13.576 -44.757 1.00 60.06 85 SER A O 1
ATOM 715 N N . PHE A 1 86 ? -0.447 -12.698 -44.006 1.00 55.00 86 PHE A N 1
ATOM 716 C CA . PHE A 1 86 ? 0.274 -12.785 -45.285 1.00 55.00 86 PHE A CA 1
ATOM 717 C C . PHE A 1 86 ? 1.394 -13.827 -45.226 1.00 55.00 86 PHE A C 1
ATOM 719 O O . PHE A 1 86 ? 2.557 -13.463 -45.155 1.00 55.00 86 PHE A O 1
ATOM 726 N N . ASP A 1 87 ? 1.024 -15.112 -45.195 1.00 52.81 87 ASP A N 1
ATOM 727 C CA . ASP A 1 87 ? 1.708 -16.186 -45.944 1.00 52.81 87 ASP A CA 1
ATOM 728 C C . ASP A 1 87 ? 1.063 -17.548 -45.638 1.00 52.81 87 ASP A C 1
ATOM 730 O O . ASP A 1 87 ? 1.651 -18.474 -45.076 1.00 52.81 87 ASP A O 1
ATOM 734 N N . VAL A 1 88 ? -0.194 -17.710 -46.061 1.00 58.00 88 VAL A N 1
ATOM 735 C CA . VAL A 1 88 ? -0.732 -19.048 -46.329 1.00 58.00 88 VAL A CA 1
ATOM 736 C C . VAL A 1 88 ? -0.045 -19.552 -47.603 1.00 58.00 88 VAL A C 1
ATOM 738 O O . VAL A 1 88 ? -0.598 -19.392 -48.685 1.00 58.00 88 VAL A O 1
ATOM 741 N N . LEU A 1 89 ? 1.183 -20.078 -47.470 1.00 48.16 89 LEU A N 1
ATOM 742 C CA . LEU A 1 89 ? 1.756 -21.236 -48.187 1.00 48.16 89 LEU A CA 1
ATOM 743 C C . LEU A 1 89 ? 3.295 -21.232 -48.162 1.00 48.16 89 LEU A C 1
ATOM 745 O O . LEU A 1 89 ? 3.966 -20.832 -49.109 1.00 48.16 89 LEU A O 1
ATOM 749 N N . GLY A 1 90 ? 3.849 -21.849 -47.120 1.00 53.09 90 GLY A N 1
ATOM 750 C CA . GLY A 1 90 ? 5.176 -22.446 -47.194 1.00 53.09 90 GLY A CA 1
ATOM 751 C C . GLY A 1 90 ? 5.466 -23.364 -46.011 1.00 53.09 90 GLY A C 1
ATOM 752 O O . GLY A 1 90 ? 5.659 -22.911 -44.892 1.00 53.09 90 GLY A O 1
ATOM 753 N N . VAL A 1 91 ? 5.509 -24.672 -46.280 1.00 57.03 91 VAL A N 1
ATOM 754 C CA . VAL A 1 91 ? 5.651 -25.818 -45.347 1.00 57.03 91 VAL A CA 1
ATOM 755 C C . VAL A 1 91 ? 7.024 -25.889 -44.635 1.00 57.03 91 VAL A C 1
ATOM 757 O O . VAL A 1 91 ? 7.340 -26.854 -43.946 1.00 57.03 91 VAL A O 1
ATOM 760 N N . SER A 1 92 ? 7.855 -24.856 -44.724 1.00 50.75 92 SER A N 1
ATOM 761 C CA . SER A 1 92 ? 9.212 -24.831 -44.162 1.00 50.75 92 SER A CA 1
ATOM 762 C C . SER A 1 92 ? 9.287 -24.481 -42.671 1.00 50.75 92 SER A C 1
ATOM 764 O O . SER A 1 92 ? 10.307 -24.756 -42.048 1.00 50.75 92 SER A O 1
ATOM 766 N N . VAL A 1 93 ? 8.218 -23.967 -42.053 1.00 47.59 93 VAL A N 1
ATOM 767 C CA . VAL A 1 93 ? 8.207 -23.652 -40.604 1.00 47.59 93 VAL A CA 1
ATOM 768 C C . VAL A 1 93 ? 7.883 -24.883 -39.737 1.00 47.59 93 VAL A C 1
ATOM 770 O O . VAL A 1 93 ? 8.154 -24.906 -38.540 1.00 47.59 93 VAL A O 1
ATOM 773 N N . PHE A 1 94 ? 7.399 -25.974 -40.340 1.00 48.19 94 PHE A N 1
ATOM 774 C CA . PHE A 1 94 ? 7.133 -27.236 -39.637 1.00 48.19 94 PHE A CA 1
ATOM 775 C C . PHE A 1 94 ? 8.377 -28.124 -39.423 1.00 48.19 94 PHE A C 1
ATOM 777 O O . PHE A 1 94 ? 8.261 -29.183 -38.810 1.00 48.19 94 PHE A O 1
ATOM 784 N N . ILE A 1 95 ? 9.568 -27.698 -39.867 1.00 51.75 95 ILE A N 1
ATOM 785 C CA . ILE A 1 95 ? 10.840 -28.422 -39.656 1.00 51.75 95 ILE A CA 1
ATOM 786 C C . ILE A 1 95 ? 11.765 -27.710 -38.643 1.00 51.75 95 ILE A C 1
ATOM 788 O O . ILE A 1 95 ? 12.683 -28.325 -38.108 1.00 51.75 95 ILE A O 1
ATOM 792 N N . GLU A 1 96 ? 11.455 -26.476 -38.239 1.00 46.84 96 GLU A N 1
ATOM 793 C CA . GLU A 1 96 ? 12.191 -25.737 -37.192 1.00 46.84 96 GLU A CA 1
ATOM 794 C C . GLU A 1 96 ? 11.468 -25.687 -35.833 1.00 46.84 96 GLU A C 1
ATOM 796 O O . GLU A 1 96 ? 11.880 -24.985 -34.916 1.00 46.84 96 GLU A O 1
ATOM 801 N N . ALA A 1 97 ? 10.422 -26.501 -35.662 1.00 47.59 97 ALA A N 1
ATOM 802 C CA . ALA A 1 97 ? 9.791 -26.792 -34.369 1.00 47.59 97 ALA A CA 1
ATOM 803 C C . ALA A 1 97 ? 10.224 -28.161 -33.788 1.00 47.59 97 ALA A C 1
ATOM 805 O O . ALA A 1 97 ? 9.573 -28.698 -32.894 1.00 47.59 97 ALA A O 1
ATOM 806 N N . GLY A 1 98 ? 11.319 -28.740 -34.304 1.00 48.78 98 GLY A N 1
ATOM 807 C CA . GLY A 1 98 ? 11.804 -30.091 -33.982 1.00 48.78 98 GLY A CA 1
ATOM 808 C C . GLY A 1 98 ? 13.238 -30.181 -33.441 1.00 48.78 98 GLY A C 1
ATOM 809 O O . GLY A 1 98 ? 13.795 -31.274 -33.410 1.00 48.78 98 GLY A O 1
ATOM 810 N N . SER A 1 99 ? 13.856 -29.071 -33.021 1.00 51.97 99 SER A N 1
ATOM 811 C CA . SER A 1 99 ? 15.270 -29.029 -32.592 1.00 51.97 99 SER A CA 1
ATOM 812 C C . SER A 1 99 ? 15.506 -28.386 -31.217 1.00 51.97 99 SER A C 1
ATOM 814 O O . SER A 1 99 ? 16.611 -27.945 -30.913 1.00 51.97 99 SER A O 1
ATOM 816 N N . ILE A 1 100 ? 14.506 -28.393 -30.330 1.00 45.00 100 ILE A N 1
ATOM 817 C CA . ILE A 1 100 ? 14.677 -28.040 -28.909 1.00 45.00 100 ILE A CA 1
ATOM 818 C C . ILE A 1 100 ? 14.161 -29.208 -28.064 1.00 45.00 100 ILE A C 1
ATOM 820 O O . ILE A 1 100 ? 13.053 -29.204 -27.540 1.00 45.00 100 ILE A O 1
ATOM 824 N N . GLY A 1 101 ? 14.970 -30.264 -27.999 1.00 46.94 101 GLY A N 1
ATOM 825 C CA . GLY A 1 101 ? 14.676 -31.472 -27.218 1.00 46.94 101 GLY A CA 1
ATOM 826 C C . GLY A 1 101 ? 15.872 -32.394 -26.964 1.00 46.94 101 GLY A C 1
ATOM 827 O O . GLY A 1 101 ? 15.708 -33.424 -26.322 1.00 46.94 101 GLY A O 1
ATOM 828 N N . VAL A 1 102 ? 17.077 -32.050 -27.444 1.00 52.50 102 VAL A N 1
ATOM 829 C CA . VAL A 1 102 ? 18.270 -32.923 -27.354 1.00 52.50 102 VAL A CA 1
ATOM 830 C C . VAL A 1 102 ? 19.512 -32.198 -26.793 1.00 52.50 102 VAL A C 1
ATOM 832 O O . VAL A 1 102 ? 20.586 -32.774 -26.706 1.00 52.50 102 VAL A O 1
ATOM 835 N N . VAL A 1 103 ? 19.381 -30.959 -26.300 1.00 52.53 103 VAL A N 1
ATOM 836 C CA . VAL A 1 103 ? 20.497 -30.205 -25.673 1.00 52.53 103 VAL A CA 1
ATOM 837 C C . VAL A 1 103 ? 20.196 -29.858 -24.206 1.00 52.53 103 VAL A C 1
ATOM 839 O O . VAL A 1 103 ? 20.525 -28.789 -23.713 1.00 52.53 103 VAL A O 1
ATOM 842 N N . LEU A 1 104 ? 19.544 -30.775 -23.486 1.00 47.28 104 LEU A N 1
ATOM 843 C CA . LEU A 1 104 ? 19.417 -30.739 -22.021 1.00 47.28 104 LEU A CA 1
ATOM 844 C C . LEU A 1 104 ? 19.500 -32.161 -21.443 1.00 47.28 104 LEU A C 1
ATOM 846 O O . LEU A 1 104 ? 18.576 -32.650 -20.805 1.00 47.28 104 LEU A O 1
ATOM 850 N N . ALA A 1 105 ? 20.615 -32.839 -21.706 1.00 46.22 105 ALA A N 1
ATOM 851 C CA . ALA A 1 105 ? 21.064 -34.036 -20.990 1.00 46.22 105 ALA A CA 1
ATOM 852 C C . ALA A 1 105 ? 22.519 -34.298 -21.411 1.00 46.22 105 ALA A C 1
ATOM 854 O O . ALA A 1 105 ? 22.746 -35.046 -22.361 1.00 46.22 105 ALA A O 1
ATOM 855 N N . PRO A 1 106 ? 23.505 -33.617 -20.796 1.00 48.69 106 PRO A N 1
ATOM 856 C CA . PRO A 1 106 ? 24.086 -34.199 -19.588 1.00 48.69 106 PRO A CA 1
ATOM 857 C C . PRO A 1 106 ? 24.750 -33.152 -18.670 1.00 48.69 106 PRO A C 1
ATOM 859 O O . PRO A 1 106 ? 25.933 -32.886 -18.789 1.00 48.69 106 PRO A O 1
ATOM 862 N N . GLU A 1 107 ? 24.038 -32.598 -17.691 1.00 45.19 107 GLU A N 1
ATOM 863 C CA . GLU A 1 107 ? 24.716 -31.912 -16.574 1.00 45.19 107 GLU A CA 1
ATOM 864 C C . GLU A 1 107 ? 23.861 -31.977 -15.297 1.00 45.19 107 GLU A C 1
ATOM 866 O O . GLU A 1 107 ? 23.588 -30.996 -14.613 1.00 45.19 107 GLU A O 1
ATOM 871 N N . TYR A 1 108 ? 23.382 -33.186 -14.988 1.00 44.44 108 TYR A N 1
ATOM 872 C CA . TYR A 1 108 ? 22.671 -33.514 -13.744 1.00 44.44 108 TYR A CA 1
ATOM 873 C C . TYR A 1 108 ? 23.430 -34.566 -12.913 1.00 44.44 108 TYR A C 1
ATOM 875 O O . TYR A 1 108 ? 22.845 -35.348 -12.171 1.00 44.44 108 TYR A O 1
ATOM 883 N N . SER A 1 109 ? 24.759 -34.625 -13.011 1.00 49.94 109 SER A N 1
ATOM 884 C CA . SER A 1 109 ? 25.529 -35.538 -12.162 1.00 49.94 109 SER A CA 1
ATOM 885 C C . SER A 1 109 ? 26.994 -35.133 -12.024 1.00 49.94 109 SER A C 1
ATOM 887 O O . SER A 1 109 ? 27.841 -35.850 -12.533 1.00 49.94 109 SER A O 1
ATOM 889 N N . ASP A 1 110 ? 27.293 -34.045 -11.300 1.00 43.31 110 ASP A N 1
ATOM 890 C CA . ASP A 1 110 ? 28.446 -34.028 -10.375 1.00 43.31 110 ASP A CA 1
ATOM 891 C C . ASP A 1 110 ? 28.475 -32.794 -9.445 1.00 43.31 110 ASP A C 1
ATOM 893 O O . ASP A 1 110 ? 29.277 -31.880 -9.608 1.00 43.31 110 ASP A O 1
ATOM 897 N N . ASN A 1 111 ? 27.583 -32.715 -8.448 1.00 38.50 111 ASN A N 1
ATOM 898 C CA . ASN A 1 111 ? 27.855 -31.853 -7.280 1.00 38.50 111 ASN A CA 1
ATOM 899 C C . ASN A 1 111 ? 27.078 -32.244 -6.011 1.00 38.50 111 ASN A C 1
ATOM 901 O O . ASN A 1 111 ? 26.661 -31.408 -5.210 1.00 38.50 111 ASN A O 1
ATOM 905 N N . LYS A 1 112 ? 26.886 -33.552 -5.792 1.00 36.97 112 LYS A N 1
ATOM 906 C CA . LYS A 1 112 ? 26.260 -34.084 -4.564 1.00 36.97 112 LYS A CA 1
ATOM 907 C C . LYS A 1 112 ? 27.279 -34.439 -3.469 1.00 36.97 112 LYS A C 1
ATOM 909 O O . LYS A 1 112 ? 26.892 -34.919 -2.410 1.00 36.97 112 LYS A O 1
ATOM 914 N N . LYS A 1 113 ? 28.576 -34.175 -3.677 1.00 38.78 113 LYS A N 1
ATOM 915 C CA . LYS A 1 113 ? 29.659 -34.617 -2.776 1.00 38.78 113 LYS A CA 1
ATOM 916 C C . LYS A 1 113 ? 30.511 -33.482 -2.194 1.00 38.78 113 LYS A C 1
ATOM 918 O O . LYS A 1 113 ? 31.710 -33.635 -1.989 1.00 38.78 113 LYS A O 1
ATOM 923 N N . LYS A 1 114 ? 29.881 -32.345 -1.879 1.00 34.91 114 LYS A N 1
ATOM 924 C CA . LYS A 1 114 ? 30.494 -31.263 -1.082 1.00 34.91 114 LYS A CA 1
ATOM 925 C C . LYS A 1 114 ? 29.497 -30.599 -0.128 1.00 34.91 114 LYS A C 1
ATOM 927 O O . LYS A 1 114 ? 29.526 -29.395 0.090 1.00 34.91 114 LYS A O 1
ATOM 932 N N . ARG A 1 115 ? 28.582 -31.397 0.427 1.00 36.81 115 ARG A N 1
ATOM 933 C CA . ARG A 1 115 ? 27.558 -30.949 1.380 1.00 36.81 115 ARG A CA 1
ATOM 934 C C . ARG A 1 115 ? 27.717 -31.632 2.736 1.00 36.81 115 ARG A C 1
ATOM 936 O O . ARG A 1 115 ? 26.741 -32.012 3.348 1.00 36.81 115 ARG A O 1
ATOM 943 N N . GLU A 1 116 ? 28.959 -31.777 3.185 1.00 42.03 116 GLU A N 1
ATOM 944 C CA . GLU A 1 116 ? 29.317 -32.179 4.547 1.00 42.03 116 GLU A CA 1
ATOM 945 C C . GLU A 1 116 ? 30.690 -31.587 4.880 1.00 42.03 116 GLU A C 1
ATOM 947 O O . GLU A 1 116 ? 31.727 -32.227 4.732 1.00 42.03 116 GLU A O 1
ATOM 952 N N . LYS A 1 117 ? 30.695 -30.299 5.234 1.00 37.66 117 LYS A N 1
ATOM 953 C CA . LYS A 1 117 ? 31.579 -29.680 6.236 1.00 37.66 117 LYS A CA 1
ATOM 954 C C . LYS A 1 117 ? 31.442 -28.169 6.157 1.00 37.66 117 LYS A C 1
ATOM 956 O O . LYS A 1 117 ? 31.974 -27.538 5.251 1.00 37.66 117 LYS A O 1
ATOM 961 N N . LYS A 1 118 ? 30.739 -27.655 7.164 1.00 30.08 118 LYS A N 1
ATOM 962 C CA . LYS A 1 118 ? 30.973 -26.427 7.937 1.00 30.08 118 LYS A CA 1
ATOM 963 C C . LYS A 1 118 ? 29.604 -25.822 8.230 1.00 30.08 118 LYS A C 1
ATOM 965 O O . LYS A 1 118 ? 29.050 -25.078 7.431 1.00 30.08 118 LYS A O 1
ATOM 970 N N . ILE A 1 119 ? 29.044 -26.212 9.376 1.00 46.41 119 ILE A N 1
ATOM 971 C CA . ILE A 1 119 ? 27.981 -25.454 10.038 1.00 46.41 119 ILE A CA 1
ATOM 972 C C . ILE A 1 119 ? 28.652 -24.154 10.477 1.00 46.41 119 ILE A C 1
ATOM 974 O O . ILE A 1 119 ? 29.216 -24.031 11.560 1.00 46.41 119 ILE A O 1
ATOM 978 N N . GLU A 1 120 ? 28.726 -23.233 9.531 1.00 46.09 120 GLU A N 1
ATOM 979 C CA . GLU A 1 120 ? 29.059 -21.848 9.765 1.00 46.09 120 GLU A CA 1
ATOM 980 C C . GLU A 1 120 ? 27.778 -21.213 10.302 1.00 46.09 120 GLU A C 1
ATOM 982 O O . GLU A 1 120 ? 26.703 -21.415 9.737 1.00 46.09 120 GLU A O 1
ATOM 987 N N . LYS A 1 121 ? 27.899 -20.557 11.459 1.00 47.59 121 LYS A N 1
ATOM 988 C CA . LYS A 1 121 ? 26.894 -19.724 12.130 1.00 47.59 121 LYS A CA 1
ATOM 989 C C . LYS A 1 121 ? 25.765 -19.320 11.174 1.00 47.59 121 LYS A C 1
ATOM 991 O O . LYS A 1 121 ? 26.002 -18.516 10.275 1.00 47.59 121 LYS A O 1
ATOM 996 N N . VAL A 1 122 ? 24.575 -19.907 11.353 1.00 55.12 122 VAL A N 1
ATOM 997 C CA . VAL A 1 122 ? 23.404 -19.643 10.502 1.00 55.12 122 VAL A CA 1
ATOM 998 C C . VAL A 1 122 ? 23.203 -18.133 10.438 1.00 55.12 122 VAL A C 1
ATOM 1000 O O . VAL A 1 122 ? 22.911 -17.488 11.446 1.00 55.12 122 VAL A O 1
ATOM 1003 N N . MET A 1 123 ? 23.457 -17.561 9.265 1.00 48.19 123 MET A N 1
ATOM 1004 C CA . MET A 1 123 ? 23.319 -16.133 9.035 1.00 48.19 123 MET A CA 1
ATOM 1005 C C . MET A 1 123 ? 21.827 -15.808 9.118 1.00 48.19 123 MET A C 1
ATOM 1007 O O . MET A 1 123 ? 21.039 -16.401 8.386 1.00 48.19 123 MET A O 1
ATOM 1011 N N . ASN A 1 124 ? 21.458 -14.914 10.040 1.00 65.25 124 ASN A N 1
ATOM 1012 C CA . ASN A 1 124 ? 20.080 -14.608 10.450 1.00 65.25 124 ASN A CA 1
ATOM 1013 C C . ASN A 1 124 ? 19.400 -15.743 11.236 1.00 65.25 124 ASN A C 1
ATOM 1015 O O . ASN A 1 124 ? 18.401 -16.316 10.804 1.00 65.25 124 ASN A O 1
ATOM 1019 N N . SER A 1 125 ? 19.931 -16.062 12.420 1.00 60.28 125 SER A N 1
ATOM 1020 C CA . SER A 1 125 ? 19.249 -16.947 13.365 1.00 60.28 125 SER A CA 1
ATOM 1021 C C . SER A 1 125 ? 17.915 -16.336 13.798 1.00 60.28 125 SER A C 1
ATOM 1023 O O . SER A 1 125 ? 17.888 -15.249 14.373 1.00 60.28 125 SER A O 1
ATOM 1025 N N . THR A 1 126 ? 16.817 -17.046 13.554 1.00 72.31 126 THR A N 1
ATOM 1026 C CA . THR A 1 126 ? 15.517 -16.721 14.142 1.00 72.31 126 THR A CA 1
ATOM 1027 C C . THR A 1 126 ? 15.594 -16.925 15.649 1.00 72.31 126 THR A C 1
ATOM 1029 O O . THR A 1 126 ? 15.838 -18.042 16.109 1.00 72.31 126 THR A O 1
ATOM 1032 N N . GLU A 1 127 ? 15.402 -15.856 16.418 1.00 67.62 127 GLU A N 1
ATOM 1033 C CA . GLU A 1 127 ? 15.238 -15.964 17.865 1.00 67.62 127 GLU A CA 1
ATOM 1034 C C . GLU A 1 127 ? 13.948 -16.736 18.158 1.00 67.62 127 GLU A C 1
ATOM 1036 O O . GLU A 1 127 ? 12.871 -16.390 17.669 1.00 67.62 127 GLU A O 1
ATOM 1041 N N . PHE A 1 128 ? 14.058 -17.816 18.931 1.00 59.97 128 PHE A N 1
ATOM 1042 C CA . PHE A 1 128 ? 12.889 -18.554 19.386 1.00 59.97 128 PHE A CA 1
ATOM 1043 C C . PHE A 1 128 ? 12.166 -17.713 20.444 1.00 59.97 128 PHE A C 1
ATOM 1045 O O . PHE A 1 128 ? 12.802 -17.296 21.416 1.00 59.97 128 PHE A O 1
ATOM 1052 N N . PRO A 1 129 ? 10.859 -17.441 20.290 1.00 55.84 129 PRO A N 1
ATOM 1053 C CA . PRO A 1 129 ? 10.123 -16.702 21.300 1.00 55.84 129 PRO A CA 1
ATOM 1054 C C . PRO A 1 129 ? 10.077 -17.527 22.593 1.00 55.84 129 PRO A C 1
ATOM 1056 O O . PRO A 1 129 ? 9.423 -18.561 22.652 1.00 55.84 129 PRO A O 1
ATOM 1059 N N . LEU A 1 130 ? 10.763 -17.050 23.636 1.00 51.34 130 LEU A N 1
ATOM 1060 C CA . LEU A 1 130 ? 10.750 -17.621 24.993 1.00 51.34 130 LEU A CA 1
ATOM 1061 C C . LEU A 1 130 ? 9.451 -17.334 25.767 1.00 51.34 130 LEU A C 1
ATOM 1063 O O . LEU A 1 130 ? 9.346 -17.663 26.945 1.00 51.34 130 LEU A O 1
ATOM 1067 N N . LEU A 1 131 ? 8.470 -16.693 25.129 1.00 45.56 131 LEU A N 1
ATOM 1068 C CA . LEU A 1 131 ? 7.196 -16.395 25.759 1.00 45.56 131 LEU A CA 1
ATOM 1069 C C . LEU A 1 131 ? 6.224 -17.543 25.493 1.00 45.56 131 LEU A C 1
ATOM 1071 O O . LEU A 1 131 ? 5.737 -17.696 24.371 1.00 45.56 131 LEU A O 1
ATOM 1075 N N . ASP A 1 132 ? 5.959 -18.321 26.537 1.00 41.59 132 ASP A N 1
ATOM 1076 C CA . ASP A 1 132 ? 4.951 -19.373 26.549 1.00 41.59 132 ASP A CA 1
ATOM 1077 C C . ASP A 1 132 ? 3.592 -18.762 26.165 1.00 41.59 132 ASP A C 1
ATOM 1079 O O . ASP A 1 132 ? 3.001 -17.970 26.905 1.00 41.59 132 ASP A O 1
ATOM 1083 N N . ARG A 1 133 ? 3.135 -19.026 24.935 1.00 50.25 133 ARG A N 1
ATOM 1084 C CA . ARG A 1 133 ? 1.854 -18.542 24.399 1.00 50.25 133 ARG A CA 1
ATOM 1085 C C . ARG A 1 133 ? 0.720 -19.393 24.975 1.00 50.25 133 ARG A C 1
ATOM 1087 O O . ARG A 1 133 ? 0.001 -20.066 24.245 1.00 50.25 133 ARG A O 1
ATOM 1094 N N . MET A 1 134 ? 0.528 -19.342 26.287 1.00 44.06 134 MET A N 1
ATOM 1095 C CA . MET A 1 134 ? -0.712 -19.796 26.910 1.00 44.06 134 MET A CA 1
ATOM 1096 C C . MET A 1 134 ? -1.731 -18.659 26.817 1.00 44.06 134 MET A C 1
ATOM 1098 O O . MET A 1 134 ? -1.986 -17.939 27.777 1.00 44.06 134 MET A O 1
ATOM 1102 N N . ALA A 1 135 ? -2.279 -18.443 25.620 1.00 55.03 135 ALA A N 1
ATOM 1103 C CA . ALA A 1 135 ? -3.493 -17.651 25.506 1.00 55.03 135 ALA A CA 1
ATOM 1104 C C . ALA A 1 135 ? -4.626 -18.494 26.109 1.00 55.03 135 ALA A C 1
ATOM 1106 O O . ALA A 1 135 ? -5.047 -19.485 25.513 1.00 55.03 135 ALA A O 1
ATOM 1107 N N . GLU A 1 136 ? -5.095 -18.139 27.305 1.00 48.81 136 GLU A N 1
ATOM 1108 C CA . GLU A 1 136 ? -6.340 -18.676 27.857 1.00 48.81 136 GLU A CA 1
ATOM 1109 C C . GLU A 1 136 ? -7.505 -18.145 27.013 1.00 48.81 136 GLU A C 1
ATOM 1111 O O . GLU A 1 136 ? -8.091 -17.094 27.271 1.00 48.81 136 GLU A O 1
ATOM 1116 N N . ILE A 1 137 ? -7.783 -18.831 25.907 1.00 55.19 137 ILE A N 1
ATOM 1117 C CA . ILE A 1 137 ? -8.805 -18.420 24.954 1.00 55.19 137 ILE A CA 1
ATOM 1118 C C . ILE A 1 137 ? -10.169 -18.840 25.503 1.00 55.19 137 ILE A C 1
ATOM 1120 O O . ILE A 1 137 ? -10.576 -19.997 25.401 1.00 55.19 137 ILE A O 1
ATOM 1124 N N . SER A 1 138 ? -10.902 -17.887 26.071 1.00 63.38 138 SER A N 1
ATOM 1125 C CA . SER A 1 138 ? -12.327 -18.063 26.342 1.00 63.38 138 SER A CA 1
ATOM 1126 C C . SER A 1 138 ? -13.121 -18.055 25.026 1.00 63.38 138 SER A C 1
ATOM 1128 O O . SER A 1 138 ? -12.803 -17.314 24.090 1.00 63.38 138 SER A O 1
ATOM 1130 N N . VAL A 1 139 ? -14.185 -18.863 24.951 1.00 70.06 139 VAL A N 1
ATOM 1131 C CA . VAL A 1 139 ? -15.090 -18.929 23.780 1.00 70.06 139 VAL A CA 1
ATOM 1132 C C . VAL A 1 139 ? -15.664 -17.543 23.439 1.00 70.06 139 VAL A C 1
ATOM 1134 O O . VAL A 1 139 ? -15.844 -17.196 22.279 1.00 70.06 139 VAL A O 1
ATOM 1137 N N . ILE A 1 140 ? -15.878 -16.696 24.449 1.00 70.31 140 ILE A N 1
ATOM 1138 C CA . ILE A 1 140 ? -16.382 -15.328 24.267 1.00 70.31 140 ILE A CA 1
ATOM 1139 C C . ILE A 1 140 ? -15.331 -14.440 23.574 1.00 70.31 140 ILE A C 1
ATOM 1141 O O . ILE A 1 140 ? -15.664 -13.730 22.626 1.00 70.31 140 ILE A O 1
ATOM 1145 N N . SER A 1 141 ? -14.057 -14.514 23.980 1.00 67.50 141 SER A N 1
ATOM 1146 C CA . SER A 1 141 ? -12.975 -13.722 23.370 1.00 67.50 141 SER A CA 1
ATOM 1147 C C . SER A 1 141 ? -12.738 -14.092 21.902 1.00 67.50 141 SER A C 1
ATOM 1149 O O . SER A 1 141 ? -12.553 -13.217 21.056 1.00 67.50 141 SER A O 1
ATOM 1151 N N . THR A 1 142 ? -12.843 -15.382 21.566 1.00 76.44 142 THR A N 1
ATOM 1152 C CA . THR A 1 142 ? -12.754 -15.843 20.170 1.00 76.44 142 THR A CA 1
ATOM 1153 C C . THR A 1 142 ? -13.888 -15.307 19.316 1.00 76.44 142 THR A C 1
ATOM 1155 O O . THR A 1 142 ? -13.611 -14.745 18.263 1.00 76.44 142 THR A O 1
ATOM 1158 N N . THR A 1 143 ? -15.138 -15.372 19.788 1.00 81.94 143 THR A N 1
ATOM 1159 C CA . THR A 1 143 ? -16.268 -14.829 19.012 1.00 81.94 143 THR A CA 1
ATOM 1160 C C . THR A 1 143 ? -16.152 -13.324 18.743 1.00 81.94 143 THR A C 1
ATOM 1162 O O . THR A 1 143 ? -16.476 -12.871 17.646 1.00 81.94 143 THR A O 1
ATOM 1165 N N . LEU A 1 144 ? -15.637 -12.543 19.702 1.00 83.31 144 LEU A N 1
ATOM 1166 C CA . LEU A 1 144 ? -15.392 -11.108 19.516 1.00 83.31 144 LEU A CA 1
ATOM 1167 C C . LEU A 1 144 ? -14.231 -10.838 18.550 1.00 83.31 144 LEU A C 1
ATOM 1169 O O . LEU A 1 144 ? -14.325 -9.938 17.711 1.00 83.31 144 LEU A O 1
ATOM 1173 N N . ASN A 1 145 ? -13.153 -11.621 18.635 1.00 84.69 145 ASN A N 1
ATOM 1174 C CA . ASN A 1 145 ? -12.031 -11.532 17.702 1.00 84.69 145 ASN A CA 1
ATOM 1175 C C . ASN A 1 145 ? -12.469 -11.885 16.274 1.00 84.69 145 ASN A C 1
ATOM 1177 O O . ASN A 1 145 ? -12.107 -11.177 15.338 1.00 84.69 145 ASN A O 1
ATOM 1181 N N . ASP A 1 146 ? -13.300 -12.913 16.112 1.00 86.50 146 ASP A N 1
ATOM 1182 C CA . ASP A 1 146 ? -13.836 -13.337 14.818 1.00 86.50 146 ASP A CA 1
ATOM 1183 C C . ASP A 1 146 ? -14.754 -12.271 14.213 1.00 86.50 146 ASP A C 1
ATOM 1185 O O . ASP A 1 146 ? -14.625 -11.959 13.030 1.00 86.50 146 ASP A O 1
ATOM 1189 N N . LEU A 1 147 ? -15.613 -11.639 15.021 1.00 89.50 147 LEU A N 1
ATOM 1190 C CA . LEU A 1 147 ? -16.455 -10.525 14.577 1.00 89.50 147 LEU A CA 1
ATOM 1191 C C . LEU A 1 147 ? -15.617 -9.312 14.139 1.00 89.50 147 LEU A C 1
ATOM 1193 O O . LEU A 1 147 ? -15.885 -8.715 13.096 1.00 89.50 147 LEU A O 1
ATOM 1197 N N . SER A 1 148 ? -14.582 -8.965 14.908 1.00 88.06 148 SER A N 1
ATOM 1198 C CA . SER A 1 148 ? -13.649 -7.877 14.582 1.00 88.06 148 SER A CA 1
ATOM 1199 C C . SER A 1 148 ? -12.803 -8.186 13.342 1.00 88.06 148 SER A C 1
ATOM 1201 O O . SER A 1 148 ? -12.526 -7.317 12.517 1.00 88.06 148 SER A O 1
ATOM 1203 N N . ASN A 1 149 ? -12.370 -9.434 13.176 1.00 90.44 149 ASN A N 1
ATOM 1204 C CA . ASN A 1 149 ? -11.682 -9.885 11.970 1.00 90.44 149 ASN A CA 1
ATOM 1205 C C . ASN A 1 149 ? -12.611 -9.809 10.758 1.00 90.44 149 ASN A C 1
ATOM 1207 O O . ASN A 1 149 ? -12.200 -9.304 9.714 1.00 90.44 149 ASN A O 1
ATOM 1211 N N . TRP A 1 150 ? -13.857 -10.266 10.909 1.00 91.25 150 TRP A N 1
ATOM 1212 C CA . TRP A 1 150 ? -14.868 -10.246 9.860 1.00 91.25 150 TRP A CA 1
ATOM 1213 C C . TRP A 1 150 ? -15.205 -8.826 9.402 1.00 91.25 150 TRP A C 1
ATOM 1215 O O . TRP A 1 150 ? -15.262 -8.589 8.195 1.00 91.25 150 TRP A O 1
ATOM 1225 N N . SER A 1 151 ? -15.365 -7.868 10.321 1.00 90.00 151 SER A N 1
ATOM 1226 C CA . SER A 1 151 ? -15.626 -6.474 9.944 1.00 90.00 151 SER A CA 1
ATOM 1227 C C . SER A 1 151 ? -14.463 -5.893 9.136 1.00 90.00 151 SER A C 1
ATOM 1229 O O . SER A 1 151 ? -14.668 -5.405 8.028 1.00 90.00 151 SER A O 1
ATOM 1231 N N . ARG A 1 152 ? -13.226 -6.058 9.620 1.00 88.88 152 ARG A N 1
ATOM 1232 C CA . ARG A 1 152 ? -12.012 -5.553 8.957 1.00 88.88 152 ARG A CA 1
ATOM 1233 C C . ARG A 1 152 ? -11.786 -6.153 7.574 1.00 88.88 152 ARG 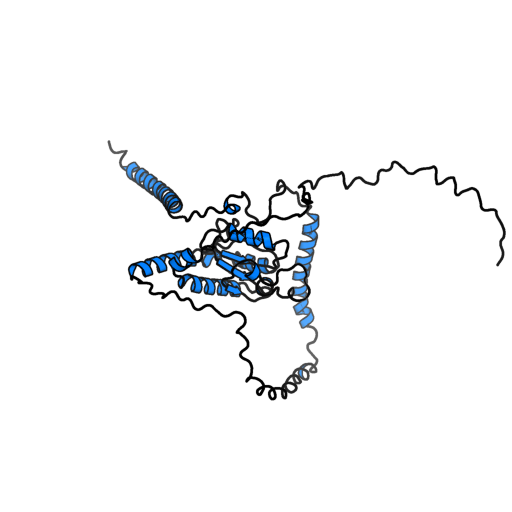A C 1
ATOM 1235 O O . ARG A 1 152 ? -11.480 -5.429 6.639 1.00 88.88 152 ARG A O 1
ATOM 1242 N N . LEU A 1 153 ? -11.935 -7.470 7.420 1.00 91.94 153 LEU A N 1
ATOM 1243 C CA . LEU A 1 153 ? -11.715 -8.121 6.122 1.00 91.94 153 LEU A CA 1
ATOM 1244 C C . LEU A 1 153 ? -12.828 -7.821 5.106 1.00 91.94 153 LEU A C 1
ATOM 1246 O O . LEU A 1 153 ? -12.591 -7.961 3.902 1.00 91.94 153 LEU A O 1
ATOM 1250 N N . SER A 1 154 ? -14.020 -7.440 5.581 1.00 90.75 154 SER A N 1
ATOM 1251 C CA . SER A 1 154 ? -15.180 -7.137 4.736 1.00 90.75 154 SER A CA 1
ATOM 1252 C C . SER A 1 154 ? -15.172 -5.704 4.206 1.00 90.75 154 SER A C 1
ATOM 1254 O O . SER A 1 154 ? -15.699 -5.485 3.122 1.00 90.75 154 SER A O 1
ATOM 1256 N N . SER A 1 155 ? -14.564 -4.751 4.922 1.00 90.62 155 SER A N 1
ATOM 1257 C CA . SER A 1 155 ? -14.542 -3.327 4.554 1.00 90.62 155 SER A CA 1
ATOM 1258 C C . SER A 1 155 ? -13.123 -2.750 4.560 1.00 90.62 155 SER A C 1
ATOM 1260 O O . SER A 1 155 ? -12.798 -1.897 5.383 1.00 90.62 155 SER A O 1
ATOM 1262 N N . LEU A 1 156 ? -12.274 -3.227 3.651 1.00 92.56 156 LEU A N 1
ATOM 1263 C CA . LEU A 1 156 ? -10.929 -2.674 3.467 1.00 92.56 156 LEU A CA 1
ATOM 1264 C C . LEU A 1 156 ? -11.020 -1.435 2.573 1.00 92.56 156 LEU A C 1
ATOM 1266 O O . LEU A 1 156 ? -11.728 -1.451 1.579 1.00 92.56 156 LEU A O 1
ATOM 1270 N N . TRP A 1 157 ? -10.305 -0.369 2.889 1.00 94.25 157 TRP A N 1
ATOM 1271 C CA . TRP A 1 157 ? -10.263 0.886 2.143 1.00 94.25 157 TRP A CA 1
ATOM 1272 C C . TRP A 1 157 ? -8.861 1.096 1.571 1.00 94.25 157 TRP A C 1
ATOM 1274 O O . TRP A 1 157 ? -7.955 1.555 2.276 1.00 94.25 157 TRP A O 1
ATOM 1284 N N . PRO A 1 158 ? -8.642 0.746 0.292 1.00 94.25 158 PRO A N 1
ATOM 1285 C CA . PRO A 1 158 ? -7.338 0.883 -0.331 1.00 94.25 158 PRO A CA 1
ATOM 1286 C C . PRO A 1 158 ? -7.006 2.352 -0.579 1.00 94.25 158 PRO A C 1
ATOM 1288 O O . PRO A 1 158 ? -7.803 3.088 -1.157 1.00 94.25 158 PRO A O 1
ATOM 1291 N N . LEU A 1 159 ? -5.810 2.783 -0.191 1.00 94.44 159 LEU A N 1
ATOM 1292 C CA . LEU A 1 159 ? -5.300 4.095 -0.553 1.00 94.44 159 LEU A CA 1
ATOM 1293 C C . LEU A 1 159 ? -5.107 4.141 -2.067 1.00 94.44 159 LEU A C 1
ATOM 1295 O O . LEU A 1 159 ? -4.443 3.270 -2.639 1.00 94.44 159 LEU A O 1
ATOM 1299 N N . LEU A 1 160 ? -5.640 5.184 -2.700 1.00 92.38 160 LEU A N 1
ATOM 1300 C CA . LEU A 1 160 ? -5.438 5.470 -4.114 1.00 92.38 160 LEU A CA 1
ATOM 1301 C C . LEU A 1 160 ? -3.986 5.915 -4.362 1.00 92.38 160 LEU A C 1
ATOM 1303 O O . LEU A 1 160 ? -3.687 7.094 -4.541 1.00 92.38 160 LEU A O 1
ATOM 1307 N N . TYR A 1 161 ? -3.071 4.951 -4.341 1.00 93.44 161 TYR A N 1
ATOM 1308 C CA . TYR A 1 161 ? -1.638 5.151 -4.491 1.00 93.44 161 TYR A CA 1
ATOM 1309 C C . TYR A 1 161 ? -1.139 4.510 -5.785 1.00 93.44 161 TYR A C 1
ATOM 1311 O O . TYR A 1 161 ? -1.373 3.330 -6.044 1.00 93.44 161 TYR A O 1
ATOM 1319 N N . GLY A 1 162 ? -0.400 5.278 -6.581 1.00 91.75 162 GLY A N 1
ATOM 1320 C CA . GLY A 1 162 ? 0.190 4.802 -7.823 1.00 91.75 162 GLY A CA 1
ATOM 1321 C C . GLY A 1 162 ? 1.375 5.641 -8.254 1.00 91.75 162 GLY A C 1
ATOM 1322 O O . GLY A 1 162 ? 1.321 6.868 -8.209 1.00 91.75 162 GLY A O 1
ATOM 1323 N N . THR A 1 163 ? 2.449 4.985 -8.686 1.00 89.94 163 THR A N 1
ATOM 1324 C CA . THR A 1 163 ? 3.677 5.677 -9.117 1.00 89.94 163 THR A CA 1
ATOM 1325 C C . THR A 1 163 ? 4.124 5.319 -10.528 1.00 89.94 163 THR A C 1
ATOM 1327 O O . THR A 1 163 ? 4.982 6.000 -11.087 1.00 89.94 163 THR A O 1
ATOM 1330 N N . SER A 1 164 ? 3.626 4.228 -11.114 1.00 90.12 164 SER A N 1
ATOM 1331 C CA . SER A 1 164 ? 4.099 3.717 -12.412 1.00 90.12 164 SER A CA 1
ATOM 1332 C C . SER A 1 164 ? 3.007 2.917 -13.138 1.00 90.12 164 SER A C 1
ATOM 1334 O O . SER A 1 164 ? 1.833 3.012 -12.795 1.00 90.12 164 SER A O 1
ATOM 1336 N N . CYS A 1 165 ? 3.391 2.100 -14.125 1.00 91.44 165 CYS A N 1
ATOM 1337 C CA . CYS A 1 165 ? 2.490 1.313 -14.975 1.00 91.44 165 CYS A CA 1
ATOM 1338 C C . CYS A 1 165 ? 1.507 0.401 -14.218 1.00 91.44 165 CYS A C 1
ATOM 1340 O O . CYS A 1 165 ? 0.394 0.193 -14.690 1.00 91.44 165 CYS A O 1
ATOM 1342 N N . PHE A 1 166 ? 1.865 -0.101 -13.031 1.00 91.56 166 PHE A N 1
ATOM 1343 C CA . PHE A 1 166 ? 0.982 -0.964 -12.231 1.00 91.56 166 PHE A CA 1
ATOM 1344 C C . PHE A 1 166 ? -0.284 -0.252 -11.748 1.00 91.56 166 PHE A C 1
ATOM 1346 O O . PHE A 1 166 ? -1.285 -0.913 -11.485 1.00 91.56 166 PHE A O 1
ATOM 1353 N N . PHE A 1 167 ? -0.269 1.082 -11.674 1.00 92.94 167 PHE A N 1
ATOM 1354 C CA . PHE A 1 167 ? -1.446 1.848 -11.284 1.00 92.94 167 PHE A CA 1
ATOM 1355 C C . PHE A 1 167 ? -2.584 1.738 -12.301 1.00 92.94 167 PHE A C 1
ATOM 1357 O O . PHE A 1 167 ? -3.739 1.800 -11.906 1.00 92.94 167 PHE A O 1
ATOM 1364 N N . ILE A 1 168 ? -2.291 1.528 -13.589 1.00 92.00 168 ILE A N 1
ATOM 1365 C CA . ILE A 1 168 ? -3.338 1.381 -14.612 1.00 92.00 168 ILE A CA 1
ATOM 1366 C C . ILE A 1 168 ? -4.129 0.087 -14.384 1.00 92.00 168 ILE A C 1
ATOM 1368 O O . ILE A 1 168 ? -5.355 0.104 -14.453 1.00 92.00 168 ILE A O 1
ATOM 1372 N N . GLU A 1 169 ? -3.453 -1.007 -14.023 1.00 92.81 169 GLU A N 1
ATOM 1373 C CA . GLU A 1 169 ? -4.132 -2.258 -13.655 1.00 92.81 169 GLU A CA 1
ATOM 1374 C C . GLU A 1 169 ? -4.876 -2.154 -12.323 1.00 92.81 169 GLU A C 1
ATOM 1376 O O . GLU A 1 169 ? -5.899 -2.797 -12.123 1.00 92.81 169 GLU A O 1
ATOM 1381 N N . PHE A 1 170 ? -4.397 -1.319 -11.403 1.00 91.75 170 PHE A N 1
ATOM 1382 C CA . PHE A 1 170 ? -5.160 -1.011 -10.199 1.00 91.75 170 PHE A CA 1
ATOM 1383 C C . PHE A 1 170 ? -6.400 -0.156 -10.515 1.00 91.75 170 PHE A C 1
ATOM 1385 O O . PHE A 1 170 ? -7.483 -0.421 -10.006 1.00 91.75 170 PHE A O 1
ATOM 1392 N N . ALA A 1 171 ? -6.282 0.828 -11.404 1.00 91.19 171 ALA A N 1
ATOM 1393 C CA . ALA A 1 171 ? -7.397 1.668 -11.829 1.00 91.19 171 ALA A CA 1
ATOM 1394 C C . ALA A 1 171 ? -8.451 0.876 -12.620 1.00 91.19 171 ALA A C 1
ATOM 1396 O O . ALA A 1 171 ? -9.642 1.165 -12.507 1.00 91.19 171 ALA A O 1
ATOM 1397 N N . SER A 1 172 ? -8.049 -0.155 -13.373 1.00 91.44 172 SER A N 1
ATOM 1398 C CA . SER A 1 172 ? -8.985 -1.031 -14.089 1.00 91.44 172 SER A CA 1
ATOM 1399 C C . SER A 1 172 ? -9.879 -1.847 -13.142 1.00 91.44 172 SER A C 1
ATOM 1401 O O . SER A 1 172 ? -11.003 -2.182 -13.519 1.00 91.44 172 SER A O 1
ATOM 1403 N N . LEU A 1 173 ? -9.440 -2.085 -11.896 1.00 89.44 173 LEU A N 1
ATOM 1404 C CA . LEU A 1 173 ? -10.263 -2.693 -10.841 1.00 89.44 173 LEU A CA 1
ATOM 1405 C C . LEU A 1 173 ? -11.397 -1.780 -10.380 1.00 89.44 173 LEU A C 1
ATOM 1407 O O . LEU A 1 173 ? -12.477 -2.270 -10.067 1.00 89.44 173 LEU A O 1
ATOM 1411 N N . ILE A 1 174 ? -11.167 -0.464 -10.362 1.00 88.75 174 ILE A N 1
ATOM 1412 C CA . ILE A 1 174 ? -12.184 0.541 -10.006 1.00 88.75 174 ILE A CA 1
ATOM 1413 C C . ILE A 1 174 ? -13.260 0.632 -11.106 1.00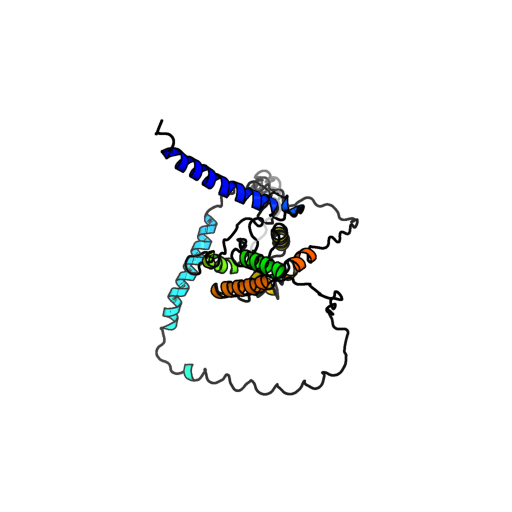 88.75 174 ILE A C 1
ATOM 1415 O O . ILE A 1 174 ? -14.380 1.074 -10.863 1.00 88.75 174 ILE A O 1
ATOM 1419 N N . GLY A 1 175 ? -12.937 0.200 -12.328 1.00 88.19 175 GLY A N 1
ATOM 1420 C CA . GLY A 1 175 ? -13.878 0.143 -13.439 1.00 88.19 175 GLY A CA 1
ATOM 1421 C C . GLY A 1 175 ? -14.948 -0.945 -13.293 1.00 88.19 175 GLY A C 1
ATOM 1422 O O . GLY A 1 175 ? -14.843 -1.884 -12.507 1.00 88.19 175 GLY A O 1
ATOM 1423 N N . SER A 1 176 ? -15.965 -0.867 -14.150 1.00 88.19 176 SER A N 1
ATOM 1424 C CA . SER A 1 176 ? -17.128 -1.767 -14.128 1.00 88.19 176 SER A CA 1
ATOM 1425 C C . SER A 1 176 ? -16.819 -3.236 -14.433 1.00 88.19 176 SER A C 1
ATOM 1427 O O . SER A 1 176 ? -17.619 -4.108 -14.109 1.00 88.19 176 SER A O 1
ATOM 1429 N N . ARG A 1 177 ? -15.689 -3.530 -15.090 1.00 90.25 177 ARG A N 1
ATOM 1430 C CA . ARG A 1 177 ? -15.363 -4.895 -15.531 1.00 90.25 177 ARG A CA 1
ATOM 1431 C C . ARG A 1 177 ? -15.001 -5.817 -14.369 1.00 90.25 177 ARG A C 1
ATOM 1433 O O . ARG A 1 177 ? -15.419 -6.971 -14.371 1.00 90.25 177 ARG A O 1
ATOM 1440 N N . PHE A 1 178 ? -14.184 -5.330 -13.440 1.00 89.06 178 PHE A N 1
ATOM 1441 C CA . PHE A 1 178 ? -13.660 -6.129 -12.331 1.00 89.06 178 PHE A CA 1
ATOM 1442 C C . PHE A 1 178 ? -14.267 -5.748 -10.980 1.00 89.06 178 PHE A C 1
ATOM 1444 O O . PHE A 1 178 ? -14.203 -6.572 -10.073 1.00 89.06 178 PHE A O 1
ATOM 1451 N N . ASP A 1 179 ? -14.886 -4.564 -10.891 1.00 86.75 179 ASP A N 1
ATOM 1452 C CA . ASP A 1 179 ? -15.676 -4.058 -9.767 1.00 86.75 179 ASP A CA 1
ATOM 1453 C C . ASP A 1 179 ? -15.064 -4.354 -8.390 1.00 86.75 179 ASP A C 1
ATOM 1455 O O . ASP A 1 179 ? -15.389 -5.326 -7.703 1.00 86.75 179 ASP A O 1
ATOM 1459 N N . PHE A 1 180 ? -14.144 -3.484 -7.987 1.00 85.00 180 PHE A N 1
ATOM 1460 C CA . PHE A 1 180 ? -13.468 -3.5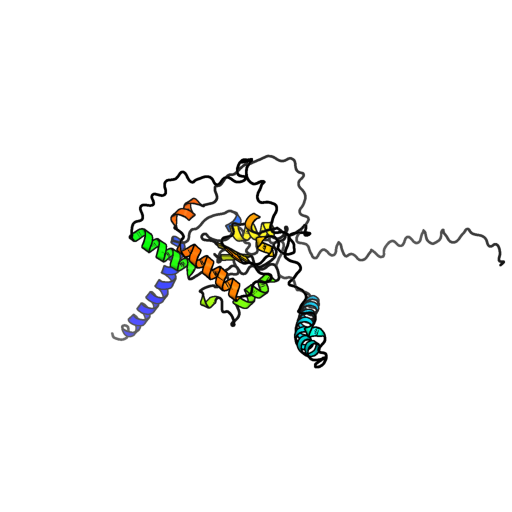57 -6.697 1.00 85.00 180 PHE A CA 1
ATOM 1461 C C . PHE A 1 180 ? -14.431 -3.455 -5.506 1.00 85.00 180 PHE A C 1
ATOM 1463 O O . PHE A 1 180 ? -14.244 -4.143 -4.496 1.00 85.00 180 PHE A O 1
ATOM 1470 N N . ASP A 1 181 ? -15.489 -2.652 -5.642 1.00 89.31 181 ASP A N 1
ATOM 1471 C CA . ASP A 1 181 ? -16.440 -2.369 -4.566 1.00 89.31 181 ASP A CA 1
ATOM 1472 C C . ASP A 1 181 ? -17.297 -3.593 -4.222 1.00 89.31 181 ASP A C 1
ATOM 1474 O O . ASP A 1 181 ? -17.697 -3.779 -3.074 1.00 89.31 181 ASP A O 1
ATOM 1478 N N . ARG A 1 182 ? -17.455 -4.538 -5.160 1.00 86.88 182 ARG A N 1
ATOM 1479 C CA . ARG A 1 182 ? -18.079 -5.846 -4.900 1.00 86.88 182 ARG A CA 1
ATOM 1480 C C . ARG A 1 182 ? -17.464 -6.578 -3.710 1.00 86.88 182 ARG A C 1
ATOM 1482 O O . ARG A 1 182 ? -18.147 -7.332 -3.015 1.00 86.88 182 ARG A O 1
ATOM 1489 N N . TYR A 1 183 ? -16.164 -6.416 -3.500 1.00 86.50 183 TYR A N 1
ATOM 1490 C CA . TYR A 1 183 ? -15.483 -7.047 -2.382 1.00 86.50 183 TYR A CA 1
ATOM 1491 C C . TYR A 1 183 ? -15.585 -6.211 -1.100 1.00 86.50 183 TYR A C 1
ATOM 1493 O O . TYR A 1 183 ? -15.203 -6.724 -0.056 1.00 86.50 183 TYR A O 1
ATOM 1501 N N . GLY A 1 184 ? -16.123 -4.993 -1.138 1.00 87.69 184 GLY A N 1
ATOM 1502 C CA . GLY A 1 184 ? -16.116 -4.027 -0.039 1.00 87.69 184 GLY A CA 1
ATOM 1503 C C . GLY A 1 184 ? -14.822 -3.217 0.006 1.00 87.69 184 GLY A C 1
ATOM 1504 O O . GLY A 1 184 ? -14.338 -2.903 1.092 1.00 87.69 184 GLY A O 1
ATOM 1505 N N . LEU A 1 185 ? -14.220 -2.970 -1.168 1.00 90.56 185 LEU A N 1
ATOM 1506 C CA . LEU A 1 185 ? -13.000 -2.182 -1.331 1.00 90.56 185 LEU A CA 1
ATOM 1507 C C . LEU A 1 185 ? -13.325 -0.810 -1.910 1.00 90.56 185 LEU A C 1
ATOM 1509 O O . LEU A 1 185 ? -13.468 -0.663 -3.123 1.00 90.56 185 LEU A O 1
ATOM 1513 N N . VAL A 1 186 ? -13.371 0.201 -1.046 1.00 90.81 186 VAL A N 1
ATOM 1514 C CA . VAL A 1 186 ? -13.639 1.583 -1.458 1.00 90.81 186 VAL A CA 1
ATOM 1515 C C . VAL A 1 186 ? -12.322 2.361 -1.486 1.00 90.81 186 VAL A C 1
ATOM 1517 O O . VAL A 1 186 ? -11.668 2.474 -0.447 1.00 90.81 186 VAL A O 1
ATOM 1520 N N . PRO A 1 187 ? -11.886 2.892 -2.644 1.00 88.56 187 PRO A N 1
ATOM 1521 C CA . PRO A 1 187 ? -10.625 3.611 -2.724 1.00 88.56 187 PRO A CA 1
ATOM 1522 C C . PRO A 1 187 ? -10.710 4.956 -1.990 1.00 88.56 187 PRO A C 1
ATOM 1524 O O . PRO A 1 187 ? -11.490 5.834 -2.361 1.00 88.56 187 PRO A O 1
ATOM 1527 N N . GLY A 1 188 ? -9.875 5.134 -0.968 1.00 86.94 188 GLY A N 1
ATOM 1528 C CA . GLY A 1 188 ? -9.719 6.395 -0.244 1.00 86.94 188 GLY A CA 1
ATOM 1529 C C . GLY A 1 188 ? -8.565 7.217 -0.814 1.00 86.94 188 GLY A C 1
ATOM 1530 O O . GLY A 1 188 ? -7.489 6.683 -1.074 1.00 86.94 188 GLY A O 1
ATOM 1531 N N . SER A 1 189 ? -8.747 8.526 -0.997 1.00 87.25 189 SER A N 1
ATOM 1532 C CA . SER A 1 189 ? -7.660 9.429 -1.414 1.00 87.25 189 SER A CA 1
ATOM 1533 C C . SER A 1 189 ? -6.797 9.903 -0.242 1.00 87.25 189 SER A C 1
ATOM 1535 O O . SER A 1 189 ? -5.648 10.285 -0.442 1.00 87.25 189 SER A O 1
ATOM 1537 N N . SER A 1 190 ? -7.344 9.876 0.977 1.00 89.69 190 SER A N 1
ATOM 1538 C CA . SER A 1 190 ? -6.648 10.298 2.190 1.00 89.69 190 SER A CA 1
ATOM 1539 C C . SER A 1 190 ? -6.041 9.094 2.917 1.00 89.69 190 SER A C 1
ATOM 1541 O O . SER A 1 190 ? -6.768 8.145 3.231 1.00 89.69 190 SER A O 1
ATOM 1543 N N . PRO A 1 191 ? -4.749 9.130 3.291 1.00 90.62 191 PRO A N 1
ATOM 1544 C CA . PRO A 1 191 ? -4.118 8.055 4.057 1.00 90.62 191 PRO A CA 1
ATOM 1545 C C . PRO A 1 191 ? -4.763 7.856 5.431 1.00 90.62 191 PRO A C 1
ATOM 1547 O O . PRO A 1 191 ? -4.681 6.776 5.995 1.00 90.62 191 PRO A O 1
ATOM 1550 N N . ARG A 1 192 ? -5.455 8.861 5.977 1.00 89.94 192 ARG A N 1
ATOM 1551 C CA . ARG A 1 192 ? -6.130 8.742 7.279 1.00 89.94 192 ARG A CA 1
ATOM 1552 C C . ARG A 1 192 ? -7.432 7.950 7.223 1.00 89.94 192 ARG A C 1
ATOM 1554 O O . ARG A 1 192 ? -7.910 7.517 8.267 1.00 89.94 192 ARG A O 1
ATOM 1561 N N . GLN A 1 193 ? -8.012 7.831 6.033 1.00 89.62 193 GLN A N 1
ATOM 1562 C CA . GLN A 1 193 ? -9.267 7.126 5.777 1.00 89.62 193 GLN A CA 1
ATOM 1563 C C . GLN A 1 193 ? -9.026 5.710 5.236 1.00 89.62 193 GLN A C 1
ATOM 1565 O O . GLN A 1 193 ? -9.937 4.894 5.261 1.00 89.62 193 GLN A O 1
ATOM 1570 N N . ALA A 1 194 ? -7.814 5.430 4.753 1.00 92.19 194 ALA A N 1
ATOM 1571 C CA . ALA A 1 194 ? -7.428 4.152 4.178 1.00 92.19 194 ALA A CA 1
ATOM 1572 C C . ALA A 1 194 ? -6.712 3.255 5.200 1.00 92.19 194 ALA A C 1
ATOM 1574 O O . ALA A 1 194 ? -5.921 3.732 6.013 1.00 92.19 194 ALA A O 1
ATOM 1575 N N . ASP A 1 195 ? -6.951 1.950 5.117 1.00 93.44 195 ASP A N 1
ATOM 1576 C CA . ASP A 1 195 ? -6.339 0.914 5.962 1.00 93.44 195 ASP A CA 1
ATOM 1577 C C . ASP A 1 195 ? -5.482 -0.084 5.153 1.00 93.44 195 ASP A C 1
ATOM 1579 O O . ASP A 1 195 ? -4.691 -0.845 5.709 1.00 93.44 195 ASP A O 1
ATOM 1583 N N . LEU A 1 196 ? -5.575 -0.061 3.824 1.00 94.69 196 LEU A N 1
ATOM 1584 C CA . LEU A 1 196 ? -4.794 -0.900 2.924 1.00 94.69 196 LEU A CA 1
ATOM 1585 C C . LEU A 1 196 ? -3.993 -0.012 1.972 1.00 94.69 196 LEU A C 1
ATOM 1587 O O . LEU A 1 196 ? -4.544 0.855 1.309 1.00 94.69 196 LEU A O 1
ATOM 1591 N N . ILE A 1 197 ? -2.689 -0.239 1.843 1.00 95.50 197 ILE A N 1
ATOM 1592 C CA . ILE A 1 197 ? -1.872 0.368 0.789 1.00 95.50 197 ILE A CA 1
ATOM 1593 C C . ILE A 1 197 ? -1.447 -0.702 -0.218 1.00 95.50 197 ILE A C 1
ATOM 1595 O O . ILE A 1 197 ? -0.736 -1.656 0.105 1.00 95.50 197 ILE A O 1
ATOM 1599 N N . LEU A 1 198 ? -1.883 -0.539 -1.468 1.00 95.31 198 LEU A N 1
ATOM 1600 C CA . LEU A 1 198 ? -1.322 -1.265 -2.604 1.00 95.31 198 LEU A CA 1
ATOM 1601 C C . LEU A 1 198 ? -0.169 -0.440 -3.155 1.00 95.31 198 LEU A C 1
ATOM 1603 O O . LEU A 1 198 ? -0.382 0.643 -3.696 1.00 95.31 198 LEU A O 1
ATOM 1607 N N . THR A 1 199 ? 1.059 -0.937 -3.051 1.00 95.19 199 THR A N 1
ATOM 1608 C CA . THR A 1 199 ? 2.214 -0.236 -3.621 1.00 95.19 199 THR A CA 1
ATOM 1609 C C . THR A 1 199 ? 2.253 -0.495 -5.129 1.00 95.19 199 THR A C 1
ATOM 1611 O O . THR A 1 199 ? 3.000 -1.343 -5.610 1.00 95.19 199 THR A O 1
ATOM 1614 N N . ALA A 1 200 ? 1.389 0.190 -5.880 1.00 91.81 200 ALA A N 1
ATOM 1615 C CA . ALA A 1 200 ? 1.202 -0.005 -7.314 1.00 91.81 200 ALA A CA 1
ATOM 1616 C C . ALA A 1 200 ? 2.190 0.841 -8.139 1.00 91.81 200 ALA A C 1
ATOM 1618 O O . ALA A 1 200 ? 1.838 1.852 -8.756 1.00 91.81 200 ALA A O 1
ATOM 1619 N N . GLY A 1 201 ? 3.454 0.416 -8.172 1.00 88.75 201 GLY A N 1
ATOM 1620 C CA . GLY A 1 201 ? 4.461 0.986 -9.070 1.00 88.75 201 GLY A CA 1
ATOM 1621 C C . GLY A 1 201 ? 5.871 1.018 -8.495 1.00 88.75 201 GLY A C 1
ATOM 1622 O O . GLY A 1 201 ? 6.121 0.635 -7.357 1.00 88.75 201 GLY A O 1
ATOM 1623 N N . THR A 1 202 ? 6.826 1.476 -9.300 1.00 93.56 202 THR A N 1
ATOM 1624 C CA . THR A 1 202 ? 8.228 1.582 -8.892 1.00 93.56 202 THR A CA 1
ATOM 1625 C C . THR A 1 202 ? 8.396 2.694 -7.856 1.00 93.56 202 THR A C 1
ATOM 1627 O O . THR A 1 202 ? 7.903 3.809 -8.038 1.00 93.56 202 THR A O 1
ATOM 1630 N N . VAL A 1 203 ? 9.133 2.415 -6.780 1.00 95.38 203 VAL A N 1
ATOM 1631 C CA . VAL A 1 203 ? 9.471 3.408 -5.751 1.00 95.38 203 VAL A CA 1
ATOM 1632 C C . VAL A 1 203 ? 10.872 3.946 -6.026 1.00 95.38 203 VAL A C 1
ATOM 1634 O O . VAL A 1 203 ? 11.854 3.205 -6.005 1.00 95.38 203 VAL A O 1
ATOM 1637 N N . THR A 1 204 ? 10.977 5.243 -6.304 1.00 95.12 204 THR A N 1
ATOM 1638 C CA . THR A 1 204 ? 12.271 5.921 -6.473 1.00 95.12 204 THR A CA 1
ATOM 1639 C C . THR A 1 204 ? 12.810 6.415 -5.132 1.00 95.12 204 THR A C 1
ATOM 1641 O O . THR A 1 204 ? 12.044 6.616 -4.193 1.00 95.12 204 THR A O 1
ATOM 1644 N N . MET A 1 205 ? 14.114 6.689 -5.040 1.00 94.44 205 MET A N 1
ATOM 1645 C CA . MET A 1 205 ? 14.753 7.261 -3.844 1.00 94.44 205 MET A CA 1
ATOM 1646 C C . MET A 1 205 ? 14.082 8.565 -3.391 1.00 94.44 205 MET A C 1
ATOM 1648 O O . MET A 1 205 ? 13.993 8.829 -2.198 1.00 94.44 205 MET A O 1
ATOM 1652 N N . LYS A 1 206 ? 13.567 9.360 -4.340 1.00 93.19 206 LYS A N 1
ATOM 1653 C CA . LYS A 1 206 ? 12.816 10.586 -4.044 1.00 93.19 206 LYS A CA 1
ATOM 1654 C C . LYS A 1 206 ? 11.432 10.295 -3.457 1.00 93.19 206 LYS A C 1
ATOM 1656 O O . LYS A 1 206 ? 10.982 11.036 -2.593 1.00 93.19 206 LYS A O 1
ATOM 1661 N N . MET A 1 207 ? 10.769 9.235 -3.920 1.00 94.38 207 MET A N 1
ATOM 1662 C CA . MET A 1 207 ? 9.436 8.842 -3.450 1.00 94.38 207 MET A CA 1
ATOM 1663 C C . MET A 1 207 ? 9.476 8.035 -2.144 1.00 94.38 207 MET A C 1
ATOM 1665 O O . MET A 1 207 ? 8.508 8.034 -1.392 1.00 94.38 207 MET A O 1
ATOM 1669 N N . ALA A 1 208 ? 10.591 7.363 -1.855 1.00 94.31 208 ALA A N 1
ATOM 1670 C CA . ALA A 1 208 ? 10.778 6.526 -0.674 1.00 94.31 208 ALA A CA 1
ATOM 1671 C C . ALA A 1 208 ? 10.378 7.200 0.659 1.00 94.31 208 ALA A C 1
ATOM 1673 O O . ALA A 1 208 ? 9.552 6.618 1.364 1.00 94.31 208 ALA A O 1
ATOM 1674 N N . PRO A 1 209 ? 10.869 8.410 1.010 1.00 93.88 209 PRO A N 1
ATOM 1675 C CA . PRO A 1 209 ? 10.463 9.065 2.256 1.00 93.88 209 PRO A CA 1
ATOM 1676 C C . PRO A 1 209 ? 8.973 9.427 2.265 1.00 93.88 209 PRO A C 1
ATOM 1678 O O . PRO A 1 209 ? 8.317 9.299 3.295 1.00 93.88 209 PRO A O 1
ATOM 1681 N N . SER A 1 210 ? 8.412 9.813 1.117 1.00 92.56 210 SER A N 1
ATOM 1682 C CA . SER A 1 210 ? 6.988 10.130 0.994 1.00 92.56 210 SER A CA 1
ATOM 1683 C C . SER A 1 210 ? 6.091 8.912 1.184 1.00 92.56 210 SER A C 1
ATOM 1685 O O . SER A 1 210 ? 5.036 9.021 1.801 1.00 92.56 210 SER A O 1
ATOM 1687 N N . LEU A 1 211 ? 6.518 7.739 0.711 1.00 94.44 211 LEU A N 1
ATOM 1688 C CA . LEU A 1 211 ? 5.797 6.487 0.931 1.00 94.44 211 LEU A CA 1
ATOM 1689 C C . LEU A 1 211 ? 5.800 6.076 2.410 1.00 94.44 211 LEU A C 1
ATOM 1691 O O . LEU A 1 211 ? 4.755 5.704 2.939 1.00 94.44 211 LEU A O 1
ATOM 1695 N N . VAL A 1 212 ? 6.951 6.174 3.084 1.00 94.00 212 VAL A N 1
ATOM 1696 C CA . VAL A 1 212 ? 7.045 5.908 4.532 1.00 94.00 212 VAL A CA 1
ATOM 1697 C C . VAL A 1 212 ? 6.124 6.851 5.299 1.00 94.00 212 VAL A C 1
ATOM 1699 O O . VAL A 1 212 ? 5.357 6.405 6.146 1.00 94.00 212 VAL A O 1
ATOM 1702 N N . ARG A 1 213 ? 6.120 8.135 4.930 1.00 91.62 213 ARG A N 1
ATOM 1703 C CA . ARG A 1 213 ? 5.241 9.142 5.520 1.00 91.62 213 ARG A CA 1
ATOM 1704 C C . ARG A 1 213 ? 3.757 8.790 5.366 1.00 91.62 213 ARG A C 1
ATOM 1706 O O . ARG A 1 213 ? 3.031 8.796 6.351 1.00 91.62 213 ARG A O 1
ATOM 1713 N N . LEU A 1 214 ? 3.313 8.416 4.163 1.00 93.38 214 LEU A N 1
ATOM 1714 C CA . LEU A 1 214 ? 1.932 7.965 3.928 1.00 93.38 214 LEU A CA 1
ATOM 1715 C C . LEU A 1 214 ? 1.565 6.769 4.816 1.00 93.38 214 LEU A C 1
ATOM 1717 O O . LEU A 1 214 ? 0.494 6.748 5.418 1.00 93.38 214 LEU A O 1
ATOM 1721 N N . TYR A 1 215 ? 2.468 5.795 4.933 1.00 93.12 215 TYR A N 1
ATOM 1722 C CA . TYR A 1 215 ? 2.267 4.629 5.789 1.00 93.12 215 TYR A CA 1
ATOM 1723 C C . TYR A 1 215 ? 2.205 4.994 7.283 1.00 93.12 215 TYR A C 1
ATOM 1725 O O . TYR A 1 215 ? 1.453 4.382 8.045 1.00 93.12 215 TYR A O 1
ATOM 1733 N N . GLU A 1 216 ? 2.962 5.994 7.730 1.00 90.62 216 GLU A N 1
ATOM 1734 C CA . GLU A 1 216 ? 2.910 6.505 9.105 1.00 90.62 216 GLU A CA 1
ATOM 1735 C C . GLU A 1 216 ? 1.606 7.262 9.411 1.00 90.62 216 GLU A C 1
ATOM 1737 O O . GLU A 1 216 ? 1.085 7.123 10.522 1.00 90.62 216 GLU A O 1
ATOM 1742 N N . GLN A 1 217 ? 1.029 7.968 8.429 1.00 90.44 217 GLN A N 1
ATOM 1743 C CA . GLN A 1 217 ? -0.257 8.677 8.555 1.00 90.44 217 GLN A CA 1
ATOM 1744 C C . GLN A 1 217 ? -1.464 7.751 8.718 1.00 90.44 217 GLN A C 1
ATOM 1746 O O . GLN A 1 217 ? -2.488 8.170 9.274 1.00 90.44 217 GLN A O 1
ATOM 1751 N N . MET A 1 218 ? -1.358 6.516 8.225 1.00 90.62 218 MET A N 1
ATOM 1752 C CA . MET A 1 218 ? -2.453 5.550 8.230 1.00 90.62 218 MET A CA 1
ATOM 1753 C C . MET A 1 218 ? -2.851 5.102 9.646 1.00 90.62 218 MET A C 1
ATOM 1755 O O . MET A 1 218 ? -1.973 4.862 10.490 1.00 90.62 218 MET A O 1
ATOM 1759 N N . PRO A 1 219 ? -4.164 4.951 9.921 1.00 86.94 219 PRO A N 1
ATOM 1760 C CA . PRO A 1 219 ? -4.651 4.374 11.167 1.00 86.94 219 PRO A CA 1
ATOM 1761 C C . PRO A 1 219 ? -4.208 2.912 11.326 1.00 86.94 219 PRO A C 1
ATOM 1763 O O . PRO A 1 219 ? -3.953 2.202 10.360 1.00 86.94 219 PRO A O 1
ATOM 1766 N N . GLU A 1 220 ? -4.114 2.450 12.572 1.00 83.94 220 GLU A N 1
ATOM 1767 C CA . GLU A 1 220 ? -4.014 1.018 12.864 1.00 83.94 220 GLU A CA 1
ATOM 1768 C C . GLU A 1 220 ? -5.438 0.449 12.960 1.00 83.94 220 GLU A C 1
ATOM 1770 O O . GLU A 1 220 ? -6.276 1.081 13.611 1.00 83.94 220 GLU A O 1
ATOM 1775 N N . PRO A 1 221 ? -5.741 -0.723 12.371 1.00 87.94 221 PRO A N 1
ATOM 1776 C CA . PRO A 1 221 ? -4.860 -1.656 11.659 1.00 87.94 221 PRO A CA 1
ATOM 1777 C C . PRO A 1 221 ? -4.595 -1.254 10.200 1.00 87.94 221 PRO A C 1
ATOM 1779 O O . PRO A 1 221 ? -5.526 -0.911 9.488 1.00 87.94 221 PRO A O 1
ATOM 1782 N N . LYS A 1 222 ? -3.342 -1.380 9.747 1.00 90.38 222 LYS A N 1
ATOM 1783 C CA . LYS A 1 222 ? -2.944 -1.125 8.355 1.00 90.38 222 LYS A CA 1
ATOM 1784 C C . LYS A 1 222 ? -2.263 -2.324 7.718 1.00 90.38 222 LYS A C 1
ATOM 1786 O O . LYS A 1 222 ? -1.592 -3.082 8.422 1.00 90.38 222 LYS A O 1
ATOM 1791 N N . TYR A 1 223 ? -2.425 -2.458 6.407 1.00 94.38 223 TYR A N 1
ATOM 1792 C CA . TYR A 1 223 ? -1.899 -3.568 5.619 1.00 94.38 223 TYR A CA 1
ATOM 1793 C C . TYR A 1 223 ? -1.211 -3.090 4.345 1.00 94.38 223 TYR A C 1
ATOM 1795 O O . TYR A 1 223 ? -1.638 -2.115 3.730 1.00 94.38 223 TYR A O 1
ATOM 1803 N N . VAL A 1 224 ? -0.172 -3.804 3.918 1.00 96.38 224 VAL A N 1
ATOM 1804 C CA . VAL A 1 224 ? 0.635 -3.460 2.739 1.00 96.38 224 VAL A CA 1
ATOM 1805 C C . VAL A 1 224 ? 0.675 -4.633 1.766 1.00 96.38 224 VAL A C 1
ATOM 1807 O O . VAL A 1 224 ? 1.162 -5.716 2.098 1.00 96.38 224 VAL A O 1
ATOM 1810 N N . ILE A 1 225 ? 0.236 -4.411 0.527 1.00 96.94 225 ILE A N 1
ATOM 1811 C CA . ILE A 1 225 ? 0.429 -5.365 -0.573 1.00 96.94 225 ILE A CA 1
ATOM 1812 C C . ILE A 1 225 ? 1.498 -4.820 -1.520 1.00 96.94 225 ILE A C 1
ATOM 1814 O O . ILE A 1 225 ? 1.324 -3.758 -2.122 1.00 96.94 225 ILE A O 1
ATOM 1818 N N . ALA A 1 226 ? 2.579 -5.583 -1.696 1.00 96.81 226 ALA A N 1
ATOM 1819 C CA . ALA A 1 226 ? 3.603 -5.294 -2.694 1.00 96.81 226 ALA A CA 1
ATOM 1820 C C . ALA A 1 226 ? 3.137 -5.767 -4.076 1.00 96.81 226 ALA A C 1
ATOM 1822 O O . ALA A 1 226 ? 3.194 -6.962 -4.377 1.00 96.81 226 ALA A O 1
ATOM 1823 N N . MET A 1 227 ? 2.662 -4.834 -4.904 1.00 95.94 227 MET A N 1
ATOM 1824 C CA . MET A 1 227 ? 2.120 -5.109 -6.235 1.00 95.94 227 MET A CA 1
ATOM 1825 C C . MET A 1 227 ? 3.166 -4.926 -7.340 1.00 95.94 227 MET A C 1
ATOM 1827 O O . MET A 1 227 ? 3.570 -3.815 -7.679 1.00 95.94 227 MET A O 1
ATOM 1831 N N . GLY A 1 228 ? 3.512 -6.040 -7.982 1.00 94.69 228 GLY A N 1
ATOM 1832 C CA . GLY A 1 228 ? 4.351 -6.096 -9.170 1.00 94.69 228 GLY A CA 1
ATOM 1833 C C . GLY A 1 228 ? 5.841 -6.255 -8.873 1.00 94.69 228 GLY A C 1
ATOM 1834 O O . GLY A 1 228 ? 6.333 -5.995 -7.777 1.00 94.69 228 GLY A O 1
ATOM 1835 N N . ALA A 1 229 ? 6.596 -6.697 -9.880 1.00 94.31 229 ALA A N 1
ATOM 1836 C CA . ALA A 1 229 ? 8.003 -7.072 -9.725 1.00 94.31 229 ALA A CA 1
ATOM 1837 C C . ALA A 1 229 ? 8.877 -5.926 -9.175 1.00 94.31 229 ALA A C 1
ATOM 1839 O O . ALA A 1 229 ? 9.782 -6.171 -8.373 1.00 94.31 229 ALA A O 1
ATOM 1840 N N . CYS A 1 230 ? 8.572 -4.674 -9.543 1.00 94.31 230 CYS A N 1
ATOM 1841 C CA . CYS A 1 230 ? 9.324 -3.502 -9.091 1.00 94.31 230 CYS A CA 1
ATOM 1842 C C . CYS A 1 230 ? 9.277 -3.302 -7.570 1.00 94.31 230 CYS A C 1
ATOM 1844 O O . CYS A 1 230 ? 10.281 -2.900 -6.990 1.00 94.31 230 CYS A O 1
ATOM 1846 N N . THR A 1 231 ? 8.165 -3.619 -6.901 1.00 95.06 231 THR A N 1
ATOM 1847 C CA . THR A 1 231 ? 8.050 -3.445 -5.443 1.00 95.06 231 THR A CA 1
ATOM 1848 C C . THR A 1 231 ? 8.542 -4.637 -4.643 1.00 95.06 231 THR A C 1
ATOM 1850 O O . THR A 1 231 ? 8.774 -4.496 -3.450 1.00 95.06 231 THR A O 1
ATOM 1853 N N . ILE A 1 232 ? 8.710 -5.805 -5.266 1.00 95.75 232 ILE A N 1
ATOM 1854 C CA . ILE A 1 232 ? 9.222 -7.001 -4.582 1.00 95.75 232 ILE A CA 1
ATOM 1855 C C . ILE A 1 232 ? 10.752 -6.969 -4.556 1.00 95.75 232 ILE A C 1
ATOM 1857 O O . ILE A 1 232 ? 11.354 -7.053 -3.494 1.00 95.75 232 ILE A O 1
ATOM 1861 N N . THR A 1 233 ? 11.391 -6.815 -5.718 1.00 94.88 233 THR A N 1
ATOM 1862 C CA . THR A 1 233 ? 12.859 -6.917 -5.851 1.00 94.88 233 THR A CA 1
ATOM 1863 C C . THR A 1 233 ? 13.501 -5.733 -6.576 1.00 94.88 233 THR A C 1
ATOM 1865 O O . THR A 1 233 ? 14.723 -5.677 -6.704 1.00 94.88 233 THR A O 1
ATOM 1868 N N . GLY A 1 234 ? 12.705 -4.777 -7.060 1.00 91.00 234 GLY A N 1
ATOM 1869 C CA . GLY A 1 234 ? 13.137 -3.772 -8.038 1.00 91.00 234 GLY A CA 1
ATOM 1870 C C . GLY A 1 234 ? 12.819 -4.159 -9.487 1.00 91.00 234 GLY A C 1
ATOM 1871 O O . GLY A 1 234 ? 12.899 -3.307 -10.368 1.00 91.00 234 GLY A O 1
ATOM 1872 N N . GLY A 1 235 ? 12.375 -5.397 -9.748 1.00 92.19 235 GLY A N 1
ATOM 1873 C CA . GLY A 1 235 ? 11.945 -5.843 -11.078 1.00 92.19 235 GLY A CA 1
ATOM 1874 C C . GLY A 1 235 ? 13.042 -5.656 -12.126 1.00 92.19 235 GLY A C 1
ATOM 1875 O O . GLY A 1 235 ? 14.204 -5.935 -11.852 1.00 92.19 235 GLY A O 1
ATOM 1876 N N . MET A 1 236 ? 12.700 -5.122 -13.304 1.00 92.75 236 MET A N 1
ATOM 1877 C CA . MET A 1 236 ? 13.704 -4.819 -14.339 1.00 92.75 236 MET A CA 1
ATOM 1878 C C . MET A 1 236 ? 14.751 -3.787 -13.890 1.00 92.75 236 MET A C 1
ATOM 1880 O O . MET A 1 236 ? 15.841 -3.727 -14.443 1.00 92.75 236 MET A O 1
ATOM 1884 N N . PHE A 1 237 ? 14.435 -2.966 -12.884 1.00 93.06 237 PHE A N 1
ATOM 1885 C CA . PHE A 1 237 ? 15.324 -1.919 -12.387 1.00 93.06 237 PHE A CA 1
ATOM 1886 C C . PHE A 1 237 ? 16.324 -2.443 -11.346 1.00 93.06 237 PHE A C 1
ATOM 1888 O O . PHE A 1 237 ? 17.153 -1.678 -10.847 1.00 93.06 237 PHE A O 1
ATOM 1895 N N . SER A 1 238 ? 16.285 -3.737 -11.004 1.00 91.88 238 SER A N 1
ATOM 1896 C CA . SER A 1 238 ? 17.153 -4.296 -9.969 1.00 91.88 238 SER A CA 1
ATOM 1897 C C . SER A 1 238 ? 18.629 -4.350 -10.364 1.00 91.88 238 SER A C 1
ATOM 1899 O O . SER A 1 238 ? 19.468 -4.315 -9.469 1.00 91.88 238 SER A O 1
ATOM 1901 N N . THR A 1 239 ? 18.973 -4.438 -11.652 1.00 89.00 239 THR A N 1
ATOM 1902 C CA . THR A 1 239 ? 20.373 -4.530 -12.104 1.00 89.00 239 THR A CA 1
ATOM 1903 C C . THR A 1 239 ? 21.041 -3.157 -12.128 1.00 89.00 239 THR A C 1
ATOM 1905 O O . THR A 1 239 ? 21.916 -2.894 -11.302 1.00 89.00 239 THR A O 1
ATOM 1908 N N . ASP A 1 240 ? 20.558 -2.251 -12.981 1.00 91.38 240 ASP A N 1
ATOM 1909 C CA . ASP A 1 240 ? 21.348 -1.089 -13.425 1.00 91.38 240 ASP A CA 1
ATOM 1910 C C . ASP A 1 240 ? 20.798 0.270 -12.972 1.00 91.38 240 ASP A C 1
ATOM 1912 O O . ASP A 1 240 ? 21.371 1.316 -13.277 1.00 91.38 240 ASP A O 1
ATOM 1916 N N . SER A 1 241 ? 19.688 0.299 -12.229 1.00 91.88 241 SER A N 1
ATOM 1917 C CA . SER A 1 241 ? 19.130 1.575 -11.776 1.00 91.88 241 SER A CA 1
ATOM 1918 C C . SER A 1 241 ? 19.790 2.069 -10.482 1.00 91.88 241 SER A C 1
ATOM 1920 O O . SER A 1 241 ? 19.887 1.352 -9.485 1.00 91.88 241 SER A O 1
ATOM 1922 N N . TYR A 1 242 ? 20.213 3.334 -10.492 1.00 94.06 242 TYR A N 1
ATOM 1923 C CA . TYR A 1 242 ? 20.798 4.013 -9.329 1.00 94.06 242 TYR A CA 1
ATOM 1924 C C . TYR A 1 242 ? 19.744 4.653 -8.414 1.00 94.06 242 TYR A C 1
ATOM 1926 O O . TYR A 1 242 ? 20.024 4.979 -7.263 1.00 94.06 242 TYR A O 1
ATOM 1934 N N . SER A 1 243 ? 18.540 4.890 -8.937 1.00 93.19 243 SER A N 1
ATOM 1935 C CA . SER A 1 243 ? 17.519 5.730 -8.308 1.00 93.19 243 SER A CA 1
ATOM 1936 C C . SER A 1 243 ? 16.291 4.967 -7.824 1.00 93.19 243 SER A C 1
ATOM 1938 O O . SER A 1 243 ? 15.408 5.597 -7.241 1.00 93.19 243 SER A O 1
ATOM 1940 N N . THR A 1 244 ? 16.196 3.653 -8.046 1.00 93.69 244 THR A N 1
ATOM 1941 C CA . THR A 1 244 ? 15.048 2.857 -7.588 1.00 93.69 244 THR A CA 1
ATOM 1942 C C . THR A 1 244 ? 15.371 2.083 -6.318 1.00 93.69 244 THR A C 1
ATOM 1944 O O . THR A 1 244 ? 16.485 1.598 -6.113 1.00 93.69 244 THR A O 1
ATOM 1947 N N . VAL A 1 245 ? 14.376 1.968 -5.444 1.00 94.50 245 VAL A N 1
ATOM 1948 C CA . VAL A 1 245 ? 14.475 1.141 -4.247 1.00 94.50 245 VAL A CA 1
ATOM 1949 C C . VAL A 1 245 ? 14.194 -0.305 -4.642 1.00 94.50 245 VAL A C 1
ATOM 1951 O O . VAL A 1 245 ? 13.124 -0.639 -5.147 1.00 94.50 245 VAL A O 1
ATOM 1954 N N . ARG A 1 246 ? 15.171 -1.180 -4.402 1.00 94.19 246 ARG A N 1
ATOM 1955 C CA . ARG A 1 246 ? 15.068 -2.617 -4.689 1.00 94.19 246 ARG A CA 1
ATOM 1956 C C . ARG A 1 246 ? 14.246 -3.318 -3.609 1.00 94.19 246 ARG A C 1
ATOM 1958 O O . ARG A 1 246 ? 14.846 -3.865 -2.683 1.00 94.19 246 ARG A O 1
ATOM 1965 N N . GLY A 1 247 ? 12.924 -3.264 -3.731 1.00 93.81 247 GLY A N 1
ATOM 1966 C CA . GLY A 1 247 ? 11.988 -3.845 -2.767 1.00 93.81 247 GLY A CA 1
ATOM 1967 C C . GLY A 1 247 ? 11.427 -2.812 -1.791 1.00 93.81 247 GLY A C 1
ATOM 1968 O O . GLY A 1 247 ? 12.164 -2.023 -1.200 1.00 93.81 247 GLY A O 1
ATOM 1969 N N . VAL A 1 248 ? 10.104 -2.795 -1.647 1.00 95.88 248 VAL A N 1
ATOM 1970 C CA . VAL A 1 248 ? 9.382 -1.888 -0.742 1.00 95.88 248 VAL A CA 1
ATOM 1971 C C . VAL A 1 248 ? 9.425 -2.362 0.714 1.00 95.88 248 VAL A C 1
ATOM 1973 O O . VAL A 1 248 ? 9.257 -1.565 1.633 1.00 95.88 248 VAL A O 1
ATOM 1976 N N . ASP A 1 249 ? 9.750 -3.638 0.912 1.00 95.75 249 ASP A N 1
ATOM 1977 C CA . ASP A 1 249 ? 9.997 -4.296 2.197 1.00 95.75 249 ASP A CA 1
ATOM 1978 C C . ASP A 1 249 ? 11.135 -3.661 3.010 1.00 95.75 249 ASP A C 1
ATOM 1980 O O . ASP A 1 249 ? 11.161 -3.754 4.235 1.00 95.75 249 ASP A O 1
ATOM 1984 N N . LYS A 1 250 ? 12.051 -2.953 2.344 1.00 94.44 250 LYS A N 1
ATOM 1985 C CA . LYS A 1 250 ? 13.099 -2.145 2.987 1.00 94.44 250 LYS A CA 1
ATOM 1986 C C . L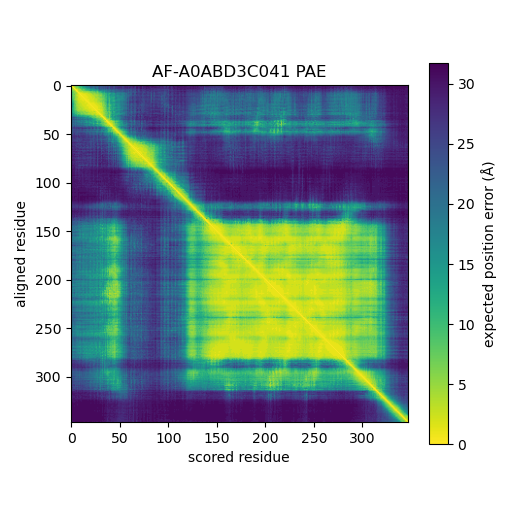YS A 1 250 ? 12.577 -0.874 3.651 1.00 94.44 250 LYS A C 1
ATOM 1988 O O . LYS A 1 250 ? 13.282 -0.299 4.476 1.00 94.44 250 LYS A O 1
ATOM 1993 N N . LEU A 1 251 ? 11.403 -0.399 3.240 1.00 94.44 251 LEU A N 1
ATOM 1994 C CA . LEU A 1 251 ? 10.811 0.853 3.709 1.00 94.44 251 LEU A CA 1
ATOM 1995 C C . LEU A 1 251 ? 9.669 0.589 4.689 1.00 94.44 251 LEU A C 1
ATOM 1997 O O . LEU A 1 251 ? 9.618 1.198 5.753 1.00 94.44 251 LEU A O 1
ATOM 2001 N N . ILE A 1 252 ? 8.755 -0.309 4.320 1.00 94.56 252 ILE A N 1
ATOM 2002 C CA . ILE A 1 252 ? 7.531 -0.611 5.066 1.00 94.56 252 ILE A CA 1
ATOM 2003 C C . ILE A 1 252 ? 7.305 -2.129 5.117 1.00 94.56 252 ILE A C 1
ATOM 2005 O O . ILE A 1 252 ? 7.674 -2.834 4.175 1.00 94.56 252 ILE A O 1
ATOM 2009 N N . PRO A 1 253 ? 6.706 -2.664 6.195 1.00 94.25 253 PRO A N 1
ATOM 2010 C CA . PRO A 1 253 ? 6.484 -4.099 6.327 1.00 94.25 253 PRO A CA 1
ATOM 2011 C C . PRO A 1 253 ? 5.415 -4.569 5.336 1.00 94.25 253 PRO A C 1
ATOM 2013 O O . PRO A 1 253 ? 4.290 -4.083 5.361 1.00 94.25 253 PRO A O 1
ATOM 2016 N N . VAL A 1 254 ? 5.766 -5.520 4.470 1.00 95.94 254 VAL A N 1
ATOM 2017 C CA . VAL A 1 254 ? 4.859 -6.067 3.449 1.00 95.94 254 VAL A CA 1
ATOM 2018 C C . VAL A 1 254 ? 4.102 -7.279 3.988 1.00 95.94 254 VAL A C 1
ATOM 2020 O O . VAL A 1 254 ? 4.705 -8.204 4.533 1.00 95.94 254 VAL A O 1
ATOM 2023 N N . ASP A 1 255 ? 2.784 -7.318 3.781 1.00 95.06 255 ASP A N 1
ATOM 2024 C CA . ASP A 1 255 ? 1.937 -8.433 4.205 1.00 95.06 255 ASP A CA 1
ATOM 2025 C C . ASP A 1 255 ? 1.801 -9.533 3.159 1.00 95.06 255 ASP A C 1
ATOM 2027 O O . ASP A 1 255 ? 1.813 -10.715 3.512 1.00 95.06 255 ASP A O 1
ATOM 2031 N N . VAL A 1 256 ? 1.616 -9.137 1.898 1.00 96.81 256 VAL A N 1
ATOM 2032 C CA . VAL A 1 256 ? 1.416 -10.032 0.754 1.00 96.81 256 VAL A CA 1
ATOM 2033 C C . VAL A 1 256 ? 2.210 -9.500 -0.433 1.00 96.81 256 VAL A C 1
ATOM 2035 O O . VAL A 1 256 ? 2.158 -8.313 -0.754 1.00 96.81 256 VAL A O 1
ATOM 2038 N N . TYR A 1 257 ? 2.913 -10.399 -1.113 1.00 97.12 257 TYR A N 1
ATOM 2039 C CA . TYR A 1 257 ? 3.631 -10.105 -2.347 1.00 97.12 257 TYR A CA 1
ATOM 2040 C C . TYR A 1 257 ? 2.827 -10.608 -3.548 1.00 97.12 257 TYR A C 1
ATOM 2042 O O . TYR A 1 257 ? 2.389 -11.761 -3.568 1.00 97.12 257 TYR A O 1
ATOM 2050 N N . LEU A 1 258 ? 2.657 -9.755 -4.557 1.00 97.19 258 LEU A N 1
ATOM 2051 C CA . LEU A 1 258 ? 1.958 -10.062 -5.802 1.00 97.19 258 LEU A CA 1
ATOM 2052 C C . LEU A 1 258 ? 2.916 -9.893 -6.992 1.00 97.19 258 LEU A C 1
ATOM 2054 O O . LEU A 1 258 ? 3.187 -8.762 -7.398 1.00 97.19 258 LEU A O 1
ATOM 2058 N N . PRO A 1 259 ? 3.453 -10.984 -7.565 1.00 95.44 259 PRO A N 1
ATOM 2059 C CA . PRO A 1 259 ? 4.320 -10.894 -8.734 1.00 95.44 259 PRO A CA 1
ATOM 2060 C C . PRO A 1 259 ? 3.530 -10.537 -10.004 1.00 95.44 259 PRO A C 1
ATOM 2062 O O . PRO A 1 259 ? 2.368 -10.908 -10.155 1.00 95.44 259 PRO A O 1
ATOM 2065 N N . GLY A 1 260 ? 4.181 -9.841 -10.939 1.00 94.12 260 GLY A N 1
ATOM 2066 C CA . GLY A 1 260 ? 3.626 -9.463 -12.245 1.00 94.12 260 GLY A CA 1
ATOM 2067 C C . GLY A 1 260 ? 4.272 -8.194 -12.808 1.00 94.12 260 GLY A C 1
ATOM 2068 O O . GLY A 1 260 ? 4.890 -7.435 -12.058 1.00 94.12 260 GLY A O 1
ATOM 2069 N N . CYS A 1 261 ? 4.163 -7.963 -14.120 1.00 94.25 261 CYS A N 1
ATOM 2070 C CA . CYS A 1 261 ? 4.703 -6.763 -14.769 1.00 94.25 261 CYS A CA 1
ATOM 2071 C C . CYS A 1 261 ? 3.920 -6.351 -16.044 1.00 94.25 261 CYS A C 1
ATOM 2073 O O . CYS A 1 261 ? 4.427 -6.563 -17.144 1.00 94.25 261 CYS A O 1
ATOM 2075 N N . PRO A 1 262 ? 2.718 -5.752 -15.923 1.00 93.81 262 PRO A N 1
ATOM 2076 C CA . PRO A 1 262 ? 1.936 -5.585 -14.700 1.00 93.81 262 PRO A CA 1
ATOM 2077 C C . PRO A 1 262 ? 1.168 -6.879 -14.336 1.00 93.81 262 PRO A C 1
ATOM 2079 O O . PRO A 1 262 ? 0.939 -7.727 -15.201 1.00 93.81 262 PRO A O 1
ATOM 2082 N N . PRO A 1 263 ? 0.824 -7.117 -13.056 1.00 94.19 263 PRO A N 1
ATOM 2083 C CA . PRO A 1 263 ? -0.062 -8.223 -12.697 1.00 94.19 263 PRO A CA 1
ATOM 2084 C C . PRO A 1 263 ? -1.471 -7.954 -13.232 1.00 94.19 263 PRO A C 1
ATOM 2086 O O . PRO A 1 263 ? -1.967 -6.836 -13.118 1.00 94.19 263 PRO A O 1
ATOM 2089 N N . LYS A 1 264 ? -2.125 -8.984 -13.779 1.00 94.88 264 LYS A N 1
ATOM 2090 C CA . LYS A 1 264 ? -3.506 -8.858 -14.256 1.00 94.88 264 LYS A CA 1
ATOM 2091 C C . LYS A 1 264 ? -4.466 -8.507 -13.104 1.00 94.88 264 LYS A C 1
ATOM 2093 O O . LYS A 1 264 ? -4.211 -8.945 -11.975 1.00 94.88 264 LYS A O 1
ATOM 2098 N N . PRO A 1 265 ? -5.588 -7.814 -13.363 1.00 93.69 265 PRO A N 1
ATOM 2099 C CA . PRO A 1 265 ? -6.549 -7.425 -12.326 1.00 93.69 265 PRO A CA 1
ATOM 2100 C C . PRO A 1 265 ? -7.066 -8.612 -11.500 1.00 93.69 265 PRO A C 1
ATOM 2102 O O . PRO A 1 265 ? -7.181 -8.530 -10.278 1.00 93.69 265 PRO A O 1
ATOM 2105 N N . GLU A 1 266 ? -7.268 -9.775 -12.121 1.00 94.31 266 GLU A N 1
ATOM 2106 C CA . GLU A 1 266 ? -7.702 -10.989 -11.421 1.00 94.31 266 GLU A CA 1
ATOM 2107 C C . GLU A 1 266 ? -6.664 -11.474 -10.395 1.00 94.31 266 GLU A C 1
ATOM 2109 O O . GLU A 1 266 ? -7.019 -11.987 -9.333 1.00 94.31 266 GLU A O 1
ATOM 2114 N N . ALA A 1 267 ? -5.373 -11.269 -10.672 1.00 95.69 267 ALA A N 1
ATOM 2115 C CA . ALA A 1 267 ? -4.297 -11.607 -9.743 1.00 95.69 267 ALA A CA 1
ATOM 2116 C C . ALA A 1 267 ? -4.265 -10.653 -8.536 1.00 95.69 267 ALA A C 1
ATOM 2118 O O . ALA A 1 267 ? -3.897 -11.061 -7.432 1.00 95.69 267 ALA A O 1
ATOM 2119 N N . VAL A 1 268 ? -4.697 -9.400 -8.717 1.00 94.62 268 VAL A N 1
ATOM 2120 C CA . VAL A 1 268 ? -4.872 -8.449 -7.610 1.00 94.62 268 VAL A CA 1
ATOM 2121 C C . VAL A 1 268 ? -6.009 -8.897 -6.693 1.00 94.62 268 VAL A C 1
ATOM 2123 O O . VAL A 1 268 ? -5.841 -8.918 -5.474 1.00 94.62 268 VAL A O 1
ATOM 2126 N N . ILE A 1 269 ? -7.129 -9.349 -7.262 1.00 93.88 269 ILE A N 1
ATOM 2127 C CA . ILE A 1 269 ? -8.256 -9.907 -6.496 1.00 93.88 269 ILE A CA 1
ATOM 2128 C C . ILE A 1 269 ? -7.817 -11.153 -5.701 1.00 93.88 269 ILE A C 1
ATOM 2130 O O . ILE A 1 269 ? -8.181 -11.307 -4.530 1.00 93.88 269 ILE A O 1
ATOM 2134 N N . ASP A 1 270 ? -6.982 -12.022 -6.281 1.00 95.62 270 ASP A N 1
ATOM 2135 C CA . ASP A 1 270 ? -6.399 -13.166 -5.560 1.00 95.62 270 ASP A CA 1
ATOM 2136 C C . ASP A 1 270 ? -5.490 -12.720 -4.401 1.00 95.62 270 ASP A C 1
ATOM 2138 O O . ASP A 1 270 ? -5.597 -13.242 -3.287 1.00 95.62 270 ASP A O 1
ATOM 2142 N N . ALA A 1 271 ? -4.638 -11.710 -4.609 1.00 95.75 271 ALA A N 1
ATOM 2143 C CA . ALA A 1 271 ? -3.797 -11.160 -3.545 1.00 95.75 271 ALA A CA 1
ATOM 2144 C C . ALA A 1 271 ? -4.628 -10.601 -2.380 1.00 95.75 271 ALA A C 1
ATOM 2146 O O . ALA A 1 271 ? -4.303 -10.848 -1.217 1.00 95.75 271 ALA A O 1
ATOM 2147 N N . ILE A 1 272 ? -5.740 -9.926 -2.673 1.00 94.69 272 ILE A N 1
ATOM 2148 C CA . ILE A 1 272 ? -6.664 -9.424 -1.649 1.00 94.69 272 ILE A CA 1
ATOM 2149 C C . ILE A 1 272 ? -7.371 -10.578 -0.940 1.00 94.69 272 ILE A C 1
ATOM 2151 O O . ILE A 1 272 ? -7.499 -10.573 0.283 1.00 94.69 272 ILE A O 1
ATOM 2155 N N . THR A 1 273 ? -7.762 -11.620 -1.669 1.00 94.31 273 THR A N 1
ATOM 2156 C CA . THR A 1 273 ? -8.340 -12.832 -1.073 1.00 94.31 273 THR A CA 1
ATOM 2157 C C . THR A 1 273 ? -7.352 -13.506 -0.114 1.00 94.31 273 THR A C 1
ATOM 2159 O O . THR A 1 273 ? -7.732 -13.954 0.971 1.00 94.31 273 THR A O 1
ATOM 2162 N N . LYS A 1 274 ? -6.061 -13.546 -0.465 1.00 96.12 274 LYS A N 1
ATOM 2163 C CA . LYS A 1 274 ? -4.984 -14.026 0.419 1.00 96.12 274 LYS A CA 1
ATOM 2164 C C . LYS A 1 274 ? -4.786 -13.116 1.628 1.00 96.12 274 LYS A C 1
ATOM 2166 O O . LYS A 1 274 ? -4.632 -13.634 2.735 1.00 96.12 274 LYS A O 1
ATOM 2171 N N . LEU A 1 275 ? -4.855 -11.798 1.448 1.00 95.50 275 LEU A N 1
ATOM 2172 C CA . LEU A 1 275 ? -4.806 -10.846 2.554 1.00 95.50 275 LEU A CA 1
ATOM 2173 C C . LEU A 1 275 ? -5.971 -11.079 3.525 1.00 95.50 275 LEU A C 1
ATOM 2175 O O . LEU A 1 275 ? -5.736 -11.239 4.715 1.00 95.50 275 LEU A O 1
ATOM 2179 N N . ARG A 1 276 ? -7.209 -11.234 3.044 1.00 94.56 276 ARG A N 1
ATOM 2180 C CA . ARG A 1 276 ? -8.376 -11.542 3.896 1.00 94.56 276 ARG A CA 1
ATOM 2181 C C . ARG A 1 276 ? -8.191 -12.813 4.715 1.00 94.56 276 ARG A C 1
ATOM 2183 O O . ARG A 1 276 ? -8.512 -12.836 5.900 1.00 94.56 276 ARG A O 1
ATOM 2190 N N . LYS A 1 277 ? -7.617 -13.860 4.112 1.00 95.19 277 LYS A N 1
ATOM 2191 C CA . LYS A 1 277 ? -7.267 -15.102 4.823 1.00 95.19 277 LYS A CA 1
ATOM 2192 C C . LYS A 1 277 ? -6.211 -14.873 5.907 1.00 95.19 277 LYS A C 1
ATOM 2194 O O . LYS A 1 277 ? -6.249 -15.565 6.920 1.00 95.19 277 LYS A O 1
ATOM 2199 N N . LYS A 1 278 ? -5.278 -13.937 5.703 1.00 93.38 278 LYS A N 1
ATOM 2200 C CA . LYS A 1 278 ? -4.307 -13.521 6.723 1.00 93.38 278 LYS A CA 1
ATOM 2201 C C . LYS A 1 278 ? -5.012 -12.791 7.869 1.00 93.38 278 LYS A C 1
ATOM 2203 O O . LYS A 1 278 ? -4.869 -13.228 9.003 1.00 93.38 278 LYS A O 1
ATOM 2208 N N . ILE A 1 279 ? -5.843 -11.790 7.560 1.00 92.44 279 ILE A N 1
ATOM 2209 C CA . ILE A 1 279 ? -6.616 -11.001 8.540 1.00 92.44 279 ILE A CA 1
ATOM 2210 C C . ILE A 1 279 ? -7.507 -11.900 9.401 1.00 92.44 279 ILE A C 1
ATOM 2212 O O . ILE A 1 279 ? -7.529 -11.770 10.617 1.00 92.44 279 ILE A O 1
ATOM 2216 N N . SER A 1 280 ? -8.184 -12.874 8.788 1.00 91.38 280 SER A N 1
ATOM 2217 C CA . SER A 1 280 ? -9.048 -13.825 9.498 1.00 91.38 280 SER A CA 1
ATOM 2218 C C . SER A 1 280 ? -8.326 -14.644 10.574 1.00 91.38 280 SER A C 1
ATOM 2220 O O . SER A 1 280 ? -8.987 -15.162 11.467 1.00 91.38 280 SER A O 1
ATOM 2222 N N . ARG A 1 281 ? -7.001 -14.806 10.477 1.00 88.00 281 ARG A N 1
ATOM 2223 C CA . ARG A 1 281 ? -6.186 -15.585 11.424 1.00 88.00 281 ARG A CA 1
ATOM 2224 C C . ARG A 1 281 ? -5.510 -14.714 12.480 1.00 88.00 281 ARG A C 1
ATOM 2226 O O . ARG A 1 281 ? -4.795 -15.244 13.325 1.00 88.00 281 ARG A O 1
ATOM 2233 N N . GLU A 1 282 ? -5.671 -13.396 12.411 1.00 84.12 282 GLU A N 1
ATOM 2234 C CA . GLU A 1 282 ? -5.033 -12.488 13.355 1.00 84.12 282 GLU A CA 1
ATOM 2235 C C . GLU A 1 282 ? -5.724 -12.543 14.719 1.00 84.12 282 GLU A C 1
ATOM 2237 O O . GLU A 1 282 ? -6.952 -12.584 14.827 1.00 84.12 282 GLU A O 1
ATOM 2242 N N . ILE A 1 283 ? -4.909 -12.517 15.770 1.00 78.75 283 ILE A N 1
ATOM 2243 C CA . ILE A 1 283 ? -5.360 -12.319 17.145 1.00 78.75 283 ILE A CA 1
ATOM 2244 C C . ILE A 1 283 ? -5.159 -10.838 17.453 1.00 78.75 283 ILE A C 1
ATOM 2246 O O . ILE A 1 283 ? -4.049 -10.321 17.315 1.00 78.75 283 ILE A O 1
ATOM 2250 N N . TYR A 1 284 ? -6.228 -10.147 17.848 1.00 68.69 284 TYR A N 1
ATOM 2251 C CA . TYR A 1 284 ? -6.214 -8.705 18.112 1.00 68.69 284 TYR A CA 1
ATOM 2252 C C . TYR A 1 284 ? -5.088 -8.271 19.078 1.00 68.69 284 TYR A C 1
ATOM 2254 O O . TYR A 1 284 ? -4.366 -7.312 18.796 1.00 68.69 284 TYR A O 1
ATOM 2262 N N . GLU A 1 285 ? -4.865 -9.037 20.150 1.00 63.16 285 GLU A N 1
ATOM 2263 C CA . GLU A 1 285 ? -3.867 -8.760 21.198 1.00 63.16 285 GLU A CA 1
ATOM 2264 C C . GLU A 1 285 ? -2.407 -8.773 20.708 1.00 63.16 285 GLU A C 1
ATOM 2266 O O . GLU A 1 285 ? -1.580 -7.979 21.164 1.00 63.16 285 GLU A O 1
ATOM 2271 N N . ASP A 1 286 ? -2.072 -9.626 19.733 1.00 63.47 286 ASP A N 1
ATOM 2272 C CA . ASP A 1 286 ? -0.704 -9.721 19.202 1.00 63.47 286 ASP A CA 1
ATOM 2273 C C . ASP A 1 286 ? -0.269 -8.418 18.502 1.00 63.47 286 ASP A C 1
ATOM 2275 O O . ASP A 1 286 ? 0.922 -8.091 18.483 1.00 63.47 286 ASP A O 1
ATOM 2279 N N . ARG A 1 287 ? -1.219 -7.631 17.971 1.00 62.22 287 ARG A N 1
ATOM 2280 C CA . ARG A 1 287 ? -0.919 -6.352 17.307 1.00 62.22 287 ARG A CA 1
ATOM 2281 C C . ARG A 1 287 ? -0.763 -5.172 18.250 1.00 62.22 287 ARG A C 1
ATOM 2283 O O . ARG A 1 287 ? 0.052 -4.297 17.964 1.00 62.22 287 ARG A O 1
ATOM 2290 N N . ILE A 1 288 ? -1.452 -5.167 19.390 1.00 58.28 288 ILE A N 1
ATOM 2291 C CA . ILE A 1 288 ? -1.195 -4.168 20.439 1.00 58.28 288 ILE A CA 1
ATOM 2292 C C . ILE A 1 288 ? 0.272 -4.273 20.890 1.00 58.28 288 ILE A C 1
ATOM 2294 O O . ILE A 1 288 ? 0.937 -3.261 21.103 1.00 58.28 288 ILE A O 1
ATOM 2298 N N . ARG A 1 289 ? 0.824 -5.493 20.937 1.00 50.56 289 ARG A N 1
ATOM 2299 C CA . ARG A 1 289 ? 2.238 -5.735 21.265 1.00 50.56 289 ARG A CA 1
ATOM 2300 C C . ARG A 1 289 ? 3.228 -5.426 20.145 1.00 50.56 289 ARG A C 1
ATOM 2302 O O . ARG A 1 289 ? 4.382 -5.138 20.453 1.00 50.56 289 ARG A O 1
ATOM 2309 N N . SER A 1 290 ? 2.822 -5.475 18.874 1.00 56.06 290 SER A N 1
ATOM 2310 C CA . SER A 1 290 ? 3.700 -5.150 17.738 1.00 56.06 290 SER A CA 1
ATOM 2311 C C . SER A 1 290 ? 3.863 -3.643 17.502 1.00 56.06 290 SER A C 1
ATOM 2313 O O . SER A 1 290 ? 4.452 -3.243 16.496 1.00 56.06 290 SER A O 1
ATOM 2315 N N . GLN A 1 291 ? 3.326 -2.798 18.387 1.00 59.91 291 GLN A N 1
ATOM 2316 C CA . GLN A 1 291 ? 3.487 -1.350 18.312 1.00 59.91 291 GLN A CA 1
ATOM 2317 C C . GLN A 1 291 ? 4.975 -0.974 18.260 1.00 59.91 291 GLN A C 1
ATOM 2319 O O . GLN A 1 291 ? 5.790 -1.503 19.015 1.00 59.91 291 GLN A O 1
ATOM 2324 N N . GLN A 1 292 ? 5.325 -0.060 17.343 1.00 62.84 292 GLN A N 1
ATOM 2325 C CA . GLN A 1 292 ? 6.682 0.478 17.187 1.00 62.84 292 GLN A CA 1
ATOM 2326 C C . GLN A 1 292 ? 7.304 0.790 18.555 1.00 62.84 292 GLN A C 1
ATOM 2328 O O . GLN A 1 292 ? 6.846 1.683 19.267 1.00 62.84 292 GLN A O 1
ATOM 2333 N N . ALA A 1 293 ? 8.362 0.057 18.905 1.00 69.75 293 ALA A N 1
ATOM 2334 C CA . ALA A 1 293 ? 9.144 0.344 20.093 1.00 69.75 293 ALA A CA 1
ATOM 2335 C C . ALA A 1 293 ? 9.898 1.661 19.873 1.00 69.75 293 ALA A C 1
ATOM 2337 O O . ALA A 1 293 ? 10.760 1.753 18.997 1.00 69.75 293 ALA A O 1
ATOM 2338 N N . ASN A 1 294 ? 9.585 2.677 20.675 1.00 77.19 294 ASN A N 1
ATOM 2339 C CA . ASN A 1 294 ? 10.247 3.977 20.614 1.00 77.19 294 ASN A CA 1
ATOM 2340 C C . ASN A 1 294 ? 11.681 3.860 21.156 1.00 77.19 294 ASN A C 1
ATOM 2342 O O . ASN A 1 294 ? 11.936 4.080 22.339 1.00 77.19 294 ASN A O 1
ATOM 2346 N N . ARG A 1 295 ? 12.628 3.481 20.294 1.00 81.44 295 ARG A N 1
ATOM 2347 C CA . ARG A 1 295 ? 14.066 3.471 20.594 1.00 81.44 295 ARG A CA 1
ATOM 2348 C C . ARG A 1 295 ? 14.694 4.763 20.076 1.00 81.44 295 ARG A C 1
ATOM 2350 O O . ARG A 1 295 ? 15.238 4.798 18.976 1.00 81.44 295 ARG A O 1
ATOM 2357 N N . CYS A 1 296 ? 14.570 5.832 20.855 1.00 85.38 296 CYS A N 1
ATOM 2358 C CA . CYS A 1 296 ? 15.091 7.147 20.491 1.00 85.38 296 CYS A CA 1
ATOM 2359 C C . CYS A 1 296 ? 16.541 7.306 20.966 1.00 85.38 296 CYS A C 1
ATOM 2361 O O . CYS A 1 296 ? 16.825 7.162 22.154 1.00 85.38 296 CYS A O 1
ATOM 2363 N N . PHE A 1 297 ? 17.442 7.651 20.047 1.00 89.75 297 PHE A N 1
ATOM 2364 C CA . PHE A 1 297 ? 18.834 7.987 20.343 1.00 89.75 297 PHE A CA 1
ATOM 2365 C C . PHE A 1 297 ? 19.148 9.371 19.773 1.00 89.75 297 PHE A C 1
ATOM 2367 O O . PHE A 1 297 ? 18.746 9.682 18.654 1.00 89.75 297 PHE A O 1
ATOM 2374 N N . THR A 1 298 ? 19.886 10.187 20.525 1.00 93.19 298 THR A N 1
ATOM 2375 C CA . THR A 1 298 ? 20.255 11.549 20.116 1.00 93.19 298 THR A CA 1
ATOM 2376 C C . THR A 1 298 ? 21.771 11.664 20.032 1.00 93.19 298 THR A C 1
ATOM 2378 O O . THR A 1 298 ? 22.471 11.375 21.001 1.00 93.19 298 THR A O 1
ATOM 2381 N N . THR A 1 299 ? 22.283 12.105 18.883 1.00 92.25 299 THR A 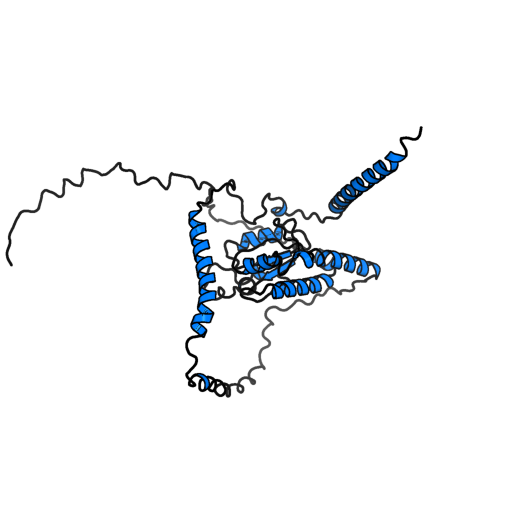N 1
ATOM 2382 C CA . THR A 1 299 ? 23.720 12.306 18.640 1.00 92.25 299 THR A CA 1
ATOM 2383 C C . THR A 1 299 ? 23.981 13.694 18.062 1.00 92.25 299 THR A C 1
ATOM 2385 O O . THR A 1 299 ? 23.314 14.105 17.111 1.00 92.25 299 THR A O 1
ATOM 2388 N N . ASN A 1 300 ? 24.982 14.404 18.586 1.00 94.75 300 ASN A N 1
ATOM 2389 C CA . ASN A 1 300 ? 25.400 15.704 18.054 1.00 94.75 300 ASN A CA 1
ATOM 2390 C C . ASN A 1 300 ? 26.184 15.533 16.740 1.00 94.75 300 ASN A C 1
ATOM 2392 O O . ASN A 1 300 ? 27.020 14.637 16.632 1.00 94.75 300 ASN A O 1
ATOM 2396 N N . HIS A 1 301 ? 25.960 16.414 15.762 1.00 92.94 301 HIS A N 1
ATOM 2397 C CA . HIS A 1 301 ? 26.650 16.405 14.468 1.00 92.94 301 HIS A CA 1
ATOM 2398 C C . HIS A 1 301 ? 27.299 17.766 14.165 1.00 92.94 301 HIS A C 1
ATOM 2400 O O . HIS A 1 301 ? 26.858 18.793 14.672 1.00 92.94 301 HIS A O 1
ATOM 2406 N N . LYS A 1 302 ? 28.351 17.779 13.333 1.00 95.31 302 LYS A N 1
ATOM 2407 C CA . LYS A 1 302 ? 29.079 18.995 12.900 1.00 95.31 302 LYS A CA 1
ATOM 2408 C C . LYS A 1 302 ? 28.830 19.353 11.423 1.00 95.31 302 LYS A C 1
ATOM 2410 O O . LYS A 1 302 ? 29.680 19.969 10.788 1.00 95.31 302 LYS A O 1
ATOM 2415 N N . PHE A 1 303 ? 27.708 18.916 10.847 1.00 93.75 303 PHE A N 1
ATOM 2416 C CA . PHE A 1 303 ? 27.373 19.224 9.452 1.00 93.75 303 PHE A CA 1
ATOM 2417 C C . PHE A 1 303 ? 27.062 20.713 9.265 1.00 93.75 303 PHE A C 1
ATOM 2419 O O . PHE A 1 303 ? 26.474 21.353 10.135 1.00 93.75 303 PHE A O 1
ATOM 2426 N N . LEU A 1 304 ? 27.453 21.254 8.111 1.00 92.62 304 LEU A N 1
ATOM 2427 C CA . LEU A 1 304 ? 27.097 22.612 7.710 1.00 92.62 304 LEU A CA 1
ATOM 2428 C C . LEU A 1 304 ? 25.624 22.647 7.286 1.00 92.62 304 LEU A C 1
ATOM 2430 O O . LEU A 1 304 ? 25.173 21.793 6.524 1.00 92.62 304 LEU A O 1
ATOM 2434 N N . ILE A 1 305 ? 24.882 23.646 7.758 1.00 90.25 305 ILE A N 1
ATOM 2435 C CA . ILE A 1 305 ? 23.466 23.814 7.419 1.00 90.25 305 ILE A CA 1
ATOM 2436 C C . ILE A 1 305 ? 23.367 24.443 6.024 1.00 90.25 305 ILE A C 1
ATOM 2438 O O . ILE A 1 305 ? 23.722 25.605 5.825 1.00 90.25 305 ILE A O 1
ATOM 2442 N N . GLY A 1 306 ? 22.884 23.667 5.052 1.00 84.50 306 GLY A N 1
ATOM 2443 C CA . GLY A 1 306 ? 22.540 24.162 3.719 1.00 84.50 306 GLY A CA 1
ATOM 2444 C C . GLY A 1 306 ? 21.190 24.883 3.715 1.00 84.50 306 GLY A C 1
ATOM 2445 O O . GLY A 1 306 ? 20.281 24.523 4.461 1.00 84.50 306 GLY A O 1
ATOM 2446 N N . ARG A 1 307 ? 21.035 25.898 2.858 1.00 83.12 307 ARG A N 1
ATOM 2447 C CA . ARG A 1 307 ? 19.716 26.492 2.579 1.00 83.12 307 ARG A CA 1
ATOM 2448 C C . ARG A 1 307 ? 18.911 25.548 1.683 1.00 83.12 307 ARG A C 1
ATOM 2450 O O . ARG A 1 307 ? 19.494 24.861 0.846 1.00 83.12 307 ARG A O 1
ATOM 2457 N N . SER A 1 308 ? 17.585 25.539 1.829 1.00 80.12 308 SER A N 1
ATOM 2458 C CA . SER A 1 308 ? 16.714 24.807 0.902 1.00 80.12 308 SER A CA 1
ATOM 2459 C C . SER A 1 308 ? 16.962 25.295 -0.528 1.00 80.12 308 SER A C 1
ATOM 2461 O O . SER A 1 308 ? 16.948 26.496 -0.786 1.00 80.12 308 SER A O 1
ATOM 2463 N N . MET A 1 309 ? 17.190 24.368 -1.461 1.00 76.12 309 MET A N 1
ATOM 2464 C CA . MET A 1 309 ? 17.254 24.689 -2.897 1.00 76.12 309 MET A CA 1
ATOM 2465 C C . MET A 1 309 ? 15.868 25.001 -3.472 1.00 76.12 309 MET A C 1
ATOM 2467 O O . MET A 1 309 ? 15.730 25.553 -4.558 1.00 76.12 309 MET A O 1
ATOM 2471 N N . ASN A 1 310 ? 14.833 24.615 -2.738 1.00 69.38 310 ASN A N 1
ATOM 2472 C CA . ASN A 1 310 ? 13.472 24.517 -3.197 1.00 69.38 310 ASN A CA 1
ATOM 2473 C C . ASN A 1 310 ? 12.680 25.604 -2.444 1.00 69.38 310 ASN A C 1
ATOM 2475 O O . ASN A 1 310 ? 12.296 25.413 -1.293 1.00 69.38 310 ASN A O 1
ATOM 2479 N N . ASN A 1 311 ? 12.509 26.772 -3.076 1.00 72.38 311 ASN A N 1
ATOM 2480 C CA . ASN A 1 311 ? 11.978 27.993 -2.440 1.00 72.38 311 ASN A CA 1
ATOM 2481 C C . ASN A 1 311 ? 10.513 28.309 -2.800 1.00 72.38 311 ASN A C 1
ATOM 2483 O O . ASN A 1 311 ? 10.031 29.387 -2.469 1.00 72.38 311 ASN A O 1
ATOM 2487 N N . GLY A 1 312 ? 9.820 27.434 -3.538 1.00 69.75 312 GLY A N 1
ATOM 2488 C CA . GLY A 1 312 ? 8.422 27.645 -3.956 1.00 69.75 312 GLY A CA 1
ATOM 2489 C C . GLY A 1 312 ? 8.208 28.735 -5.020 1.00 69.75 312 GLY A C 1
ATOM 2490 O O . GLY A 1 312 ? 7.164 28.771 -5.660 1.00 69.75 312 GLY A O 1
ATOM 2491 N N . ASN A 1 313 ? 9.209 29.580 -5.280 1.00 69.44 313 ASN A N 1
ATOM 2492 C CA . ASN A 1 313 ? 9.182 30.610 -6.317 1.00 69.44 313 ASN A CA 1
ATOM 2493 C C . ASN A 1 313 ? 9.497 30.027 -7.703 1.00 69.44 313 ASN A C 1
ATOM 2495 O O . ASN A 1 313 ? 10.648 30.028 -8.135 1.00 69.44 313 ASN A O 1
ATOM 2499 N N . TYR A 1 314 ? 8.472 29.549 -8.409 1.00 64.69 314 TYR A N 1
ATOM 2500 C CA . TYR A 1 314 ? 8.604 29.100 -9.802 1.00 64.69 314 TYR A CA 1
ATOM 2501 C C . TYR A 1 314 ? 8.609 30.278 -10.802 1.00 64.69 314 TYR A C 1
ATOM 2503 O O . TYR A 1 314 ? 9.302 30.233 -11.814 1.00 64.69 314 TYR A O 1
ATOM 2511 N N . ASP A 1 315 ? 7.917 31.377 -10.474 1.00 60.16 315 ASP A N 1
ATOM 2512 C CA . ASP A 1 315 ? 7.682 32.530 -11.365 1.00 60.16 315 ASP A CA 1
ATOM 2513 C C . ASP A 1 315 ? 8.763 33.625 -11.331 1.00 60.16 315 ASP A C 1
ATOM 2515 O O . ASP A 1 315 ? 8.557 34.752 -11.797 1.00 60.16 315 ASP A O 1
ATOM 2519 N N . GLN A 1 316 ? 9.957 33.336 -10.808 1.00 57.72 316 GLN A N 1
ATOM 2520 C CA . GLN A 1 316 ? 11.025 34.332 -10.802 1.00 57.72 316 GLN A CA 1
ATOM 2521 C C . GLN A 1 316 ? 11.628 34.508 -12.205 1.00 57.72 316 GLN A C 1
ATOM 2523 O O . GLN A 1 316 ? 12.626 33.891 -12.576 1.00 57.72 316 GLN A O 1
ATOM 2528 N N . ARG A 1 317 ? 11.068 35.482 -12.938 1.00 49.41 317 ARG A N 1
ATOM 2529 C CA . ARG A 1 317 ? 11.606 36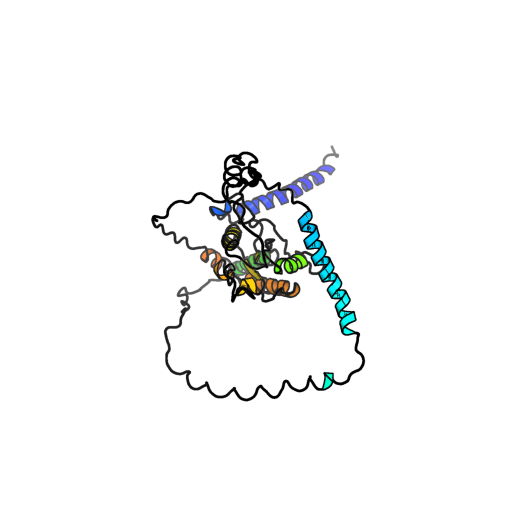.157 -14.142 1.00 49.41 317 ARG A CA 1
ATOM 2530 C C . ARG A 1 317 ? 13.082 36.598 -14.040 1.00 49.41 317 ARG A C 1
ATOM 2532 O O . ARG A 1 317 ? 13.634 37.072 -15.023 1.00 49.41 317 ARG A O 1
ATOM 2539 N N . PHE A 1 318 ? 13.722 36.451 -12.880 1.00 51.97 318 PHE A N 1
ATOM 2540 C CA . PHE A 1 318 ? 15.120 36.795 -12.630 1.00 51.97 318 PHE A CA 1
ATOM 2541 C C . PHE A 1 318 ? 16.129 35.852 -13.303 1.00 51.97 318 PHE A C 1
ATOM 2543 O O . PHE A 1 318 ? 17.221 36.301 -13.625 1.00 51.97 318 PHE A O 1
ATOM 2550 N N . LEU A 1 319 ? 15.781 34.583 -13.560 1.00 52.38 319 LEU A N 1
ATOM 2551 C CA . LEU A 1 319 ? 16.668 33.646 -14.281 1.00 52.38 319 LEU A CA 1
ATOM 2552 C C . LEU A 1 319 ? 16.407 33.596 -15.794 1.00 52.38 319 LEU A C 1
ATOM 2554 O O . LEU A 1 319 ? 17.264 33.153 -16.551 1.00 52.38 319 LEU A O 1
ATOM 2558 N N . TYR A 1 320 ? 15.245 34.085 -16.233 1.00 52.69 320 TYR A N 1
ATOM 2559 C CA . TYR A 1 320 ? 14.864 34.224 -17.641 1.00 52.69 320 TYR A CA 1
ATOM 2560 C C . TYR A 1 320 ? 14.871 35.696 -18.072 1.00 52.69 320 TYR A C 1
ATOM 2562 O O . TYR A 1 320 ? 13.973 36.143 -18.788 1.00 52.69 320 TYR A O 1
ATOM 2570 N N . GLN A 1 321 ? 15.859 36.480 -17.636 1.00 51.78 321 GLN A N 1
ATOM 2571 C CA . GLN A 1 321 ? 16.160 37.692 -18.388 1.00 51.78 321 GLN A CA 1
ATOM 2572 C C . GLN A 1 321 ? 16.767 37.239 -19.726 1.00 51.78 321 GLN A C 1
ATOM 2574 O O . GLN A 1 321 ? 17.753 36.498 -19.705 1.00 51.78 321 GLN A O 1
ATOM 2579 N N . PRO A 1 322 ? 16.207 37.621 -20.895 1.00 53.09 322 PRO A N 1
ATOM 2580 C CA . PRO A 1 322 ? 16.985 37.532 -22.125 1.00 53.09 322 PRO A CA 1
ATOM 2581 C C . PRO A 1 322 ? 18.302 38.281 -21.882 1.00 53.09 322 PRO A C 1
ATOM 2583 O O . PRO A 1 322 ? 18.285 39.258 -21.123 1.00 53.09 322 PRO A O 1
ATOM 2586 N N . PRO A 1 323 ? 19.436 37.835 -22.455 1.00 51.22 323 PRO A N 1
ATOM 2587 C CA . PRO A 1 323 ? 20.708 38.514 -22.246 1.00 51.22 323 PRO A CA 1
ATOM 2588 C C . PRO A 1 323 ? 20.498 40.006 -22.490 1.00 51.22 323 PRO A C 1
ATOM 2590 O O . PRO A 1 323 ? 19.954 40.396 -23.524 1.00 51.22 323 PRO A O 1
ATOM 2593 N N . SER A 1 324 ? 20.837 40.825 -21.496 1.00 48.62 324 SER A N 1
ATOM 2594 C CA . SER A 1 324 ? 20.673 42.269 -21.560 1.00 48.62 324 SER A CA 1
ATOM 2595 C C . SER A 1 324 ? 21.348 42.782 -22.828 1.00 48.62 324 SER A C 1
ATOM 2597 O O . SER A 1 324 ? 22.568 42.679 -22.964 1.00 48.62 324 SER A O 1
ATOM 2599 N N . THR A 1 325 ? 20.576 43.344 -23.761 1.00 52.66 325 THR A N 1
ATOM 2600 C CA . THR A 1 325 ? 21.084 44.026 -24.963 1.00 52.66 325 THR A CA 1
ATOM 2601 C C . THR A 1 325 ? 21.724 45.371 -24.599 1.00 52.66 325 THR A C 1
ATOM 2603 O O . THR A 1 325 ? 21.433 46.410 -25.184 1.00 52.66 325 THR A O 1
ATOM 2606 N N . SER A 1 326 ? 22.579 45.378 -23.586 1.00 50.81 326 SER A N 1
ATOM 2607 C CA . SER A 1 326 ? 23.271 46.549 -23.074 1.00 50.81 326 SER A CA 1
ATOM 2608 C C . SER A 1 326 ? 24.634 46.107 -22.564 1.00 50.81 326 SER A C 1
ATOM 2610 O O . SER A 1 326 ? 24.834 45.986 -21.366 1.00 50.81 326 SER A O 1
ATOM 2612 N N . GLU A 1 327 ? 25.510 45.757 -23.507 1.00 47.72 327 GLU A N 1
ATOM 2613 C CA . GLU A 1 327 ? 26.970 45.957 -23.478 1.00 47.72 327 GLU A CA 1
ATOM 2614 C C . GLU A 1 327 ? 27.619 45.180 -24.638 1.00 47.72 327 GLU A C 1
ATOM 2616 O O . GLU A 1 327 ? 28.539 44.382 -24.477 1.00 47.72 327 GLU A O 1
ATOM 2621 N N . ILE A 1 328 ? 27.179 45.453 -25.875 1.00 44.78 328 ILE A N 1
ATOM 2622 C CA . ILE A 1 328 ? 28.112 45.326 -26.999 1.00 44.78 328 ILE A CA 1
ATOM 2623 C C . ILE A 1 328 ? 29.085 46.490 -26.829 1.00 44.78 328 ILE A C 1
ATOM 2625 O O . ILE A 1 328 ? 28.801 47.624 -27.212 1.00 44.78 328 ILE A O 1
ATOM 2629 N N . ILE A 1 329 ? 30.221 46.214 -26.191 1.00 39.31 329 ILE A N 1
ATOM 2630 C CA . ILE A 1 329 ? 31.362 47.121 -26.140 1.00 39.31 329 ILE A CA 1
ATOM 2631 C C . ILE A 1 329 ? 31.819 47.343 -27.589 1.00 39.31 329 ILE A C 1
ATOM 2633 O O . ILE A 1 329 ? 32.596 46.580 -28.159 1.00 39.31 329 ILE A O 1
ATOM 2637 N N . THR A 1 330 ? 31.356 48.433 -28.197 1.00 41.38 330 THR A N 1
ATOM 2638 C CA . THR A 1 330 ? 31.764 48.927 -29.524 1.00 41.38 330 THR A CA 1
ATOM 2639 C C . THR A 1 330 ? 33.243 49.333 -29.594 1.00 41.38 330 THR A C 1
ATOM 2641 O O . THR A 1 330 ? 33.724 49.738 -30.650 1.00 41.38 330 THR A O 1
ATOM 2644 N N . LYS A 1 331 ? 34.011 49.184 -28.506 1.00 38.91 331 LYS A N 1
ATOM 2645 C CA . LYS A 1 331 ? 35.440 49.526 -28.447 1.00 38.91 331 LYS A CA 1
ATOM 2646 C C . LYS A 1 331 ? 36.398 48.416 -28.887 1.00 38.91 331 LYS A C 1
ATOM 2648 O O . LYS A 1 331 ? 37.556 48.729 -29.150 1.00 38.91 331 LYS A O 1
ATOM 2653 N N . THR A 1 332 ? 35.953 47.169 -29.050 1.00 37.59 332 THR A N 1
ATOM 2654 C CA . THR A 1 332 ? 36.859 46.078 -29.478 1.00 37.59 332 THR A CA 1
ATOM 2655 C C . THR A 1 332 ? 36.767 45.767 -30.976 1.00 37.59 332 THR A C 1
ATOM 2657 O O . THR A 1 332 ? 37.709 45.226 -31.545 1.00 37.59 332 THR A O 1
ATOM 2660 N N . PHE A 1 333 ? 35.698 46.193 -31.660 1.00 35.38 333 PHE A N 1
ATOM 2661 C CA . PHE A 1 333 ? 35.518 45.936 -33.098 1.00 35.38 333 PHE A CA 1
ATOM 2662 C C . PHE A 1 333 ? 36.313 46.876 -34.022 1.00 35.38 333 PHE A C 1
ATOM 2664 O O . PHE A 1 333 ? 36.551 46.536 -35.178 1.00 35.38 333 PHE A O 1
ATOM 2671 N N . PHE A 1 334 ? 36.782 48.028 -33.528 1.00 34.81 334 PHE A N 1
ATOM 2672 C CA . PHE A 1 334 ? 37.580 48.965 -34.333 1.00 34.81 334 PHE A CA 1
ATOM 2673 C C . PHE A 1 334 ? 39.095 48.739 -34.263 1.00 34.81 334 PHE A C 1
ATOM 2675 O O . PHE A 1 334 ? 39.821 49.293 -35.083 1.00 34.81 334 PHE A O 1
ATOM 2682 N N . LYS A 1 335 ? 39.593 47.903 -33.340 1.00 30.77 335 LYS A N 1
ATOM 2683 C CA . LYS A 1 335 ? 41.043 47.697 -33.163 1.00 30.77 335 LYS A CA 1
ATOM 2684 C C . LYS A 1 335 ? 41.627 46.543 -33.988 1.00 30.77 335 LYS A C 1
ATOM 2686 O O . LYS A 1 335 ? 42.839 46.390 -34.019 1.00 30.77 335 LYS A O 1
ATOM 2691 N N . TYR A 1 336 ? 40.792 45.769 -34.687 1.00 32.84 336 TYR A N 1
ATOM 2692 C CA . TYR A 1 336 ? 41.253 44.704 -35.592 1.00 32.84 336 TYR A CA 1
ATOM 2693 C C . TYR A 1 336 ? 41.348 45.149 -37.065 1.00 32.84 336 TYR A C 1
ATOM 2695 O O . TYR A 1 336 ? 41.811 44.394 -37.912 1.00 32.84 336 TYR A O 1
ATOM 2703 N N . LYS A 1 337 ? 40.938 46.383 -37.403 1.00 35.16 337 LYS A N 1
ATOM 2704 C CA . LYS A 1 337 ? 40.894 46.858 -38.800 1.00 35.16 337 LYS A CA 1
ATOM 2705 C C . LYS A 1 337 ? 42.110 47.691 -39.234 1.00 35.16 337 LYS A C 1
ATOM 2707 O O . LYS A 1 337 ? 42.060 48.336 -40.275 1.00 35.16 337 LYS A O 1
ATOM 2712 N N . SER A 1 338 ? 43.207 47.682 -38.475 1.00 39.19 338 SER A N 1
ATOM 2713 C CA . SER A 1 338 ? 44.405 48.459 -38.818 1.00 39.19 338 SER A CA 1
ATOM 2714 C C . SER A 1 338 ? 45.709 47.769 -38.411 1.00 39.19 338 SER A C 1
ATOM 2716 O O . SER A 1 338 ? 46.396 48.268 -37.527 1.00 39.19 338 SER A O 1
ATOM 2718 N N . SER A 1 339 ? 46.043 46.635 -39.036 1.00 36.75 339 SER A N 1
ATOM 2719 C CA . SER A 1 339 ? 47.440 46.193 -39.239 1.00 36.75 339 SER A CA 1
ATOM 2720 C C . SER A 1 339 ? 47.512 44.801 -39.883 1.00 36.75 339 SER A C 1
ATOM 2722 O O . SER A 1 339 ? 47.809 43.841 -39.185 1.00 36.75 339 SER A O 1
ATOM 2724 N N . VAL A 1 340 ? 47.280 44.676 -41.194 1.00 32.47 340 VAL A N 1
ATOM 2725 C CA . VAL A 1 340 ? 48.025 43.723 -42.045 1.00 32.47 340 VAL A CA 1
ATOM 2726 C C . VAL A 1 340 ? 48.074 44.324 -43.449 1.00 32.47 340 VAL A C 1
ATOM 2728 O O . VAL A 1 340 ? 47.035 44.603 -44.046 1.00 32.47 340 VAL A O 1
ATOM 2731 N N . SER A 1 341 ? 49.286 44.588 -43.932 1.00 29.64 341 SER A N 1
ATOM 2732 C CA . SER A 1 341 ? 49.562 45.072 -45.279 1.00 29.64 341 SER A CA 1
ATOM 2733 C C . SER A 1 341 ? 49.338 43.980 -46.320 1.00 29.64 341 SER A C 1
ATOM 2735 O O . SER A 1 341 ? 49.653 42.812 -46.114 1.00 29.64 341 SER A O 1
ATOM 2737 N N . SER A 1 342 ? 48.843 44.419 -47.465 1.00 36.84 342 SER A N 1
ATOM 2738 C CA . SER A 1 342 ? 48.908 43.767 -48.767 1.00 36.84 342 SER A CA 1
ATOM 2739 C C . SER A 1 342 ? 50.286 43.176 -49.086 1.00 36.84 342 SER A C 1
ATOM 2741 O O . SER A 1 342 ? 51.259 43.929 -49.096 1.00 36.84 342 SER A O 1
ATOM 2743 N N . GLN A 1 343 ? 50.343 41.890 -49.451 1.00 31.38 343 GLN A N 1
ATOM 2744 C CA . GLN A 1 343 ? 51.325 41.364 -50.408 1.00 31.38 343 GLN A CA 1
ATOM 2745 C C . GLN A 1 343 ? 50.870 40.014 -51.004 1.00 31.38 343 GLN A C 1
ATOM 2747 O O . GLN A 1 343 ? 50.692 39.045 -50.277 1.00 31.38 343 GLN A O 1
ATOM 2752 N N . GLU A 1 344 ? 50.628 40.066 -52.322 1.00 30.20 344 GLU A N 1
ATOM 2753 C CA . GLU A 1 344 ? 50.808 39.066 -53.400 1.00 30.20 344 GLU A CA 1
ATOM 2754 C C . GLU A 1 344 ? 50.231 37.645 -53.219 1.00 30.20 344 GLU A C 1
ATOM 2756 O O . GLU A 1 344 ? 50.633 36.893 -52.344 1.00 30.20 344 GLU A O 1
ATOM 2761 N N . LEU A 1 345 ? 49.176 37.242 -53.944 1.00 34.62 345 LEU A N 1
ATOM 2762 C CA . LEU A 1 345 ? 49.160 36.798 -55.356 1.00 34.62 345 LEU A CA 1
ATOM 2763 C C . LEU A 1 345 ? 50.270 35.793 -55.720 1.00 34.62 345 LEU A C 1
ATOM 2765 O O . LEU A 1 345 ? 51.446 36.124 -55.657 1.00 34.62 345 LEU A O 1
ATOM 2769 N N . VAL A 1 346 ? 49.815 34.649 -56.252 1.00 34.84 346 VAL A N 1
ATOM 2770 C CA . VAL A 1 346 ? 50.425 33.733 -57.241 1.00 34.84 346 VAL A CA 1
ATOM 2771 C C . VAL A 1 346 ? 50.478 32.261 -56.784 1.00 34.84 346 VAL A C 1
ATOM 2773 O O . VAL A 1 346 ? 51.248 31.891 -55.903 1.00 34.84 346 VAL A O 1
ATOM 2776 N N . ASN A 1 347 ? 49.697 31.479 -57.546 1.00 35.94 347 ASN A N 1
ATOM 2777 C CA . ASN A 1 347 ? 49.657 30.028 -57.799 1.00 35.94 347 ASN A CA 1
ATOM 2778 C C . ASN A 1 347 ? 48.998 29.089 -56.787 1.00 35.94 347 ASN A C 1
ATOM 2780 O O . ASN A 1 347 ? 49.616 28.752 -55.756 1.00 35.94 347 ASN A O 1
#

Organism: NCBI:txid1961234

Nearest PDB structures (foldseek):
  6tjv-assembly1_K  TM=9.771E-01  e=2.919E-27  Thermosynechococcus vestitus BP-1
  6khi-assembly1_K  TM=9.455E-01  e=2.739E-27  Thermosynechococcus vestitus BP-1
  7f9o-assembly1_V  TM=9.489E-01  e=2.577E-28  Hordeum vulgare subsp. spontaneum
  6l7p-assembly1_K  TM=9.427E-01  e=1.047E-26  Thermosynechococcus vestitus BP-1
  8j9j-assembly1_S7  TM=8.779E-01  e=1.095E-20  Euglena gracilis

pLDDT: mean 73.27, std 20.21, range [29.64, 97.19]